Protein AF-A0A8S8YJL1-F1 (afdb_monomer_lite)

Sequence (318 aa):
MYEGVLSDPQDADNISLVDAPGMVHFIQLVHADEPLNIEVREEGFTHGQAEANQTAFLSSSRGNPMWISITNSDFSSPNAYRILVHSNAADEDVALGNQTASGYIHELDNRGDRIYFLTGGSAEIQMQWSGNPETEFAGHMTHFPSELVTPFDVDMNDGNITLITPSVDSRHAWYEISITAQTQSSTGTWSIDRSIVSHGDDGCHHDCPDLIHENSLQSGAHPIENTRWETRGWLSENDTVDVYPIFIPGEIWETHRVIANLADGANAKMQLQSWNNSGPYLTPLDVAHGEQTVGLNMTPGYHVLKVIRADCFWIQCL

pLDDT: mean 79.89, std 13.63, range [22.72, 95.44]

Foldseek 3Di:
DDKDKDADQPDKDKAKDDADAQKKKKKKWCAKPAWKWKWKDFVVDTQDTDGGRIDIGIDTDNGTIIMIMIGHPDDPGIMITDMDMDIDHQAQEAEDDQWKDKGKEALPRPSARKYKYKAAAFWKKKKWKAKDQQKDKWKWKAKPPVRDIDTDDDDGGIDMDIDTGHFDQALRIIIMIMMGIHGNSHMMIMMMHMDGPFRAFNLFGGLDPPDDDQVSLVVQADEDEVDDDDGDHDADPNRFKTKHKHFYDDDQPDKDKDKDFDDPPDQWKKKWWEWDPPDPTTHTDDIWIGRGMTIDIYGGGMIMMMIGGNPDDDDDDD

Secondary structure (DSSP, 8-state):
-EEEEE-STT-EEEEE----TTEEEEEEEEEESS-EEEEEEETTEEEEEEEESSEEEEEE-SSSPEEEEEEESS-SS-EEEEEEEEEEE--SEEE--SS-EEEEE-TT-SS-EEEEEEE-TT-EEEEEEEE-TTEEEEEEEEEETTTEEEEE---SSEEEEEEEPPP-SSTT-EEEEEEEEEESSS-EEEEEEEEEEE---TT-S---SS---HHHHHHHPEE-SSS---------SS--EEEEEEEE-S-TT--EEEEEEPPTT--EEEEEEEEE-SSSS-EEEEEEEESSEEEEEE-SEEEEEEEEETTPPP----

Structure (mmCIF, N/CA/C/O backbone):
data_AF-A0A8S8YJL1-F1
#
_entry.id   AF-A0A8S8YJL1-F1
#
loop_
_atom_site.group_PDB
_atom_site.id
_atom_site.type_symbol
_atom_site.label_atom_id
_atom_site.label_alt_id
_atom_site.label_comp_id
_atom_site.label_asym_id
_atom_site.label_entity_id
_atom_site.label_seq_id
_atom_site.pdbx_PDB_ins_code
_atom_site.Cartn_x
_atom_site.Cartn_y
_atom_site.Cartn_z
_atom_site.occupancy
_atom_site.B_iso_or_equiv
_atom_site.auth_seq_id
_atom_site.auth_comp_id
_atom_site.auth_asym_id
_atom_site.auth_atom_id
_atom_site.pdbx_PDB_model_num
ATOM 1 N N . MET A 1 1 ? -28.217 -3.882 14.759 1.00 85.88 1 MET A N 1
ATOM 2 C CA . MET A 1 1 ? -29.107 -2.845 15.328 1.00 85.88 1 MET A CA 1
ATOM 3 C C . MET A 1 1 ? -30.145 -3.560 16.164 1.00 85.88 1 MET A C 1
ATOM 5 O O . MET A 1 1 ? -30.725 -4.517 15.666 1.00 85.88 1 MET A O 1
ATOM 9 N N . TYR A 1 2 ? -30.329 -3.116 17.400 1.00 90.88 2 TYR A N 1
ATOM 10 C CA . TYR A 1 2 ? -31.238 -3.702 18.377 1.00 90.88 2 TYR A CA 1
ATOM 11 C C . TYR A 1 2 ? -32.109 -2.605 18.981 1.00 90.88 2 TYR A C 1
ATOM 13 O O . TYR A 1 2 ? -31.626 -1.506 19.255 1.00 90.88 2 TYR A O 1
ATOM 21 N N . GLU A 1 3 ? -33.384 -2.906 19.172 1.00 92.81 3 GLU A N 1
ATOM 22 C CA . GLU A 1 3 ? -34.375 -2.018 19.777 1.00 92.81 3 GLU A CA 1
ATOM 23 C C . GLU A 1 3 ? -35.144 -2.819 20.824 1.00 92.81 3 GLU A C 1
ATOM 25 O O . GLU A 1 3 ? -35.442 -3.993 20.593 1.00 92.81 3 GLU A O 1
ATOM 30 N N . GLY A 1 4 ? -35.438 -2.197 21.962 1.00 91.81 4 GLY A N 1
ATOM 31 C CA . GLY A 1 4 ? -36.111 -2.845 23.084 1.00 91.81 4 GLY A CA 1
ATOM 32 C C . GLY A 1 4 ? -36.890 -1.851 23.936 1.00 91.81 4 GLY A C 1
ATOM 33 O O . GLY A 1 4 ? -36.774 -0.635 23.760 1.00 91.81 4 GLY A O 1
ATOM 34 N N . VAL A 1 5 ? -37.722 -2.380 24.834 1.00 93.00 5 VAL A N 1
ATOM 35 C CA . VAL A 1 5 ? -38.512 -1.600 25.795 1.00 93.00 5 VAL A CA 1
ATOM 36 C C . VAL A 1 5 ? -38.530 -2.347 27.121 1.00 93.00 5 VAL A C 1
ATOM 38 O O . VAL A 1 5 ? -39.084 -3.442 27.195 1.00 93.00 5 VAL A O 1
ATOM 41 N N . LEU A 1 6 ? -37.992 -1.731 28.172 1.00 92.31 6 LEU A N 1
ATOM 42 C CA . LEU A 1 6 ? -38.079 -2.260 29.533 1.00 92.31 6 LEU A CA 1
ATOM 43 C C . LEU A 1 6 ? -39.342 -1.701 30.190 1.00 92.31 6 LEU A C 1
ATOM 45 O O . LEU A 1 6 ? -39.404 -0.507 30.486 1.00 92.31 6 LEU A O 1
ATOM 49 N N . SER A 1 7 ? -40.364 -2.538 30.362 1.00 90.19 7 SER A N 1
ATOM 50 C CA . SER A 1 7 ? -41.713 -2.121 30.770 1.00 90.19 7 SER A CA 1
ATOM 51 C C . SER A 1 7 ? -42.006 -2.347 32.250 1.00 90.19 7 SER A C 1
ATOM 53 O O . SER A 1 7 ? -42.943 -1.737 32.762 1.00 90.19 7 SER A O 1
ATOM 55 N N . ASP A 1 8 ? -41.207 -3.169 32.928 1.00 87.94 8 ASP A N 1
ATOM 56 C CA . ASP A 1 8 ? -41.308 -3.470 34.353 1.00 87.94 8 ASP A CA 1
ATOM 57 C C . ASP A 1 8 ? -39.976 -3.224 35.101 1.00 87.94 8 ASP A C 1
ATOM 59 O O . ASP A 1 8 ? -38.894 -3.282 34.511 1.00 87.94 8 ASP A O 1
ATOM 63 N N . PRO A 1 9 ? -40.002 -3.005 36.434 1.00 81.44 9 PRO A N 1
ATOM 64 C CA . PRO A 1 9 ? -38.792 -2.758 37.229 1.00 81.44 9 PRO A CA 1
ATOM 65 C C . PRO A 1 9 ? -37.794 -3.923 37.252 1.00 81.44 9 PRO A C 1
ATOM 67 O O . PRO A 1 9 ? -36.645 -3.737 37.641 1.00 81.44 9 PRO A O 1
ATOM 70 N N . GLN A 1 10 ? -38.253 -5.136 36.929 1.00 84.94 10 GLN A N 1
ATOM 71 C CA . GLN A 1 10 ? -37.430 -6.348 36.892 1.00 84.94 10 GLN A CA 1
ATOM 72 C C . GLN A 1 10 ? -37.014 -6.733 35.470 1.00 84.94 10 GLN A C 1
ATOM 74 O O . GLN A 1 10 ? -36.315 -7.733 35.308 1.00 84.94 10 GLN A O 1
ATOM 79 N N . ASP A 1 11 ? -37.440 -5.969 34.461 1.00 89.38 11 ASP A N 1
ATOM 80 C CA . ASP A 1 11 ? -37.075 -6.255 33.083 1.00 89.38 11 ASP A CA 1
ATOM 81 C C . ASP A 1 11 ? -35.580 -6.029 32.876 1.00 89.38 11 ASP A C 1
ATOM 83 O O . ASP A 1 11 ? -34.996 -5.026 33.300 1.00 89.38 11 ASP A O 1
ATOM 87 N N . ALA A 1 12 ? -34.974 -6.995 32.199 1.00 91.69 12 ALA A N 1
ATOM 88 C CA . ALA A 1 12 ? -33.590 -6.960 31.789 1.00 91.69 12 ALA A CA 1
ATOM 89 C C . ALA A 1 12 ? -33.485 -7.588 30.405 1.00 91.69 12 ALA A C 1
ATOM 91 O O . ALA A 1 12 ? -33.940 -8.717 30.202 1.00 91.69 12 ALA A O 1
ATOM 92 N N . ASP A 1 13 ? -32.836 -6.883 29.489 1.00 93.94 13 ASP A N 1
ATOM 93 C CA . ASP A 1 13 ? -32.541 -7.401 28.161 1.00 93.94 13 ASP A CA 1
ATOM 94 C C . ASP A 1 13 ? -31.072 -7.810 28.070 1.00 93.94 13 ASP A C 1
ATOM 96 O O . ASP A 1 13 ? -30.177 -7.142 28.592 1.00 93.94 13 ASP A O 1
ATOM 100 N N . ASN A 1 14 ? -30.833 -8.937 27.396 1.00 93.25 14 ASN A N 1
ATOM 101 C CA . ASN A 1 14 ? -29.497 -9.439 27.101 1.00 93.25 14 ASN A CA 1
ATOM 102 C C . ASN A 1 14 ? -29.341 -9.627 25.596 1.00 93.25 14 ASN A C 1
ATOM 104 O O . ASN A 1 14 ? -30.019 -10.456 24.987 1.00 93.25 14 ASN A O 1
ATOM 108 N N . ILE A 1 15 ? -28.424 -8.872 25.001 1.00 92.12 15 ILE A N 1
ATOM 109 C CA . ILE A 1 15 ? -28.106 -8.963 23.578 1.00 92.12 15 ILE A CA 1
ATOM 110 C C . ILE A 1 15 ? -26.806 -9.744 23.442 1.00 92.12 15 ILE A C 1
ATOM 112 O O . ILE A 1 15 ? -25.740 -9.218 23.754 1.00 92.12 15 ILE A O 1
ATOM 116 N N . SER A 1 16 ? -26.887 -10.988 22.975 1.00 89.88 16 SER A N 1
ATOM 117 C CA . SER A 1 16 ? -25.694 -11.765 22.634 1.00 89.88 16 SER A CA 1
ATOM 118 C C . SER A 1 16 ? -25.006 -11.175 21.409 1.00 89.88 16 SER A C 1
ATOM 120 O O . SER A 1 16 ? -25.652 -10.895 20.394 1.00 89.88 16 SER A O 1
ATOM 122 N N . LEU A 1 17 ? -23.694 -11.008 21.505 1.00 85.81 17 LEU A N 1
ATOM 123 C CA . LEU A 1 17 ? -22.851 -10.641 20.383 1.00 85.81 17 LEU A CA 1
ATOM 124 C C . LEU A 1 17 ? -22.376 -11.926 19.695 1.00 85.81 17 LEU A C 1
ATOM 126 O O . LEU A 1 17 ? -22.223 -12.977 20.321 1.00 85.81 17 LEU A O 1
ATOM 130 N N . VAL A 1 18 ? -22.296 -11.882 18.365 1.00 72.50 18 VAL A N 1
ATOM 131 C CA . VAL A 1 18 ? -21.743 -12.999 17.598 1.00 72.50 18 VAL A CA 1
ATOM 132 C C . VAL A 1 18 ? -20.243 -12.818 17.633 1.00 72.50 18 VAL A C 1
ATOM 134 O O . VAL A 1 18 ? -19.755 -11.860 17.042 1.00 72.50 18 VAL A O 1
ATOM 137 N N . ASP A 1 19 ? -19.545 -13.744 18.280 1.00 67.75 19 ASP A N 1
ATOM 138 C CA . ASP A 1 19 ? -18.116 -13.600 18.522 1.00 67.75 19 ASP A CA 1
ATOM 139 C C . ASP A 1 19 ? -17.338 -14.673 17.771 1.00 67.75 19 ASP A C 1
ATOM 141 O O . ASP A 1 19 ? -17.619 -15.872 17.860 1.00 67.75 19 ASP A O 1
ATOM 145 N N . ALA A 1 20 ? -16.333 -14.221 17.031 1.00 62.84 20 ALA A N 1
ATOM 146 C CA . ALA A 1 20 ? -15.180 -15.026 16.677 1.00 62.84 20 ALA A CA 1
ATOM 147 C C . ALA A 1 20 ? -14.026 -14.587 17.594 1.00 62.84 20 ALA A C 1
ATOM 149 O O . ALA A 1 20 ? -14.029 -13.438 18.046 1.00 62.84 20 ALA A O 1
ATOM 150 N N . PRO A 1 21 ? -13.045 -15.457 17.887 1.00 60.62 21 PRO A N 1
ATOM 151 C CA . PRO A 1 21 ? -11.854 -15.046 18.625 1.00 60.62 21 PRO A CA 1
ATOM 152 C C . PRO A 1 21 ? -11.237 -13.788 18.001 1.00 60.62 21 PRO A C 1
ATOM 154 O O . PRO A 1 21 ? -11.000 -13.770 16.795 1.00 60.62 21 PRO A O 1
ATOM 157 N N . GLY A 1 22 ? -11.030 -12.744 18.811 1.00 60.25 22 GLY A N 1
ATOM 158 C CA . GLY A 1 22 ? -10.495 -11.462 18.347 1.00 60.25 22 GLY A CA 1
ATOM 159 C C . GLY A 1 22 ? -11.503 -10.546 17.644 1.00 60.25 22 GLY A C 1
ATOM 160 O O . GLY A 1 22 ? -11.089 -9.574 17.033 1.00 60.25 22 GLY A O 1
ATOM 161 N N . MET A 1 23 ? -12.817 -10.804 17.679 1.00 73.38 23 MET A N 1
ATOM 162 C CA . MET A 1 23 ? -13.776 -9.816 17.164 1.00 73.38 23 MET A CA 1
ATOM 163 C C . MET A 1 23 ? -13.832 -8.567 18.045 1.00 73.38 23 MET A C 1
ATOM 165 O O . MET A 1 23 ? -13.974 -8.659 19.263 1.00 73.38 23 MET A O 1
ATOM 169 N N . VAL A 1 24 ? -13.815 -7.403 17.396 1.00 75.06 24 VAL A N 1
ATOM 170 C CA . VAL A 1 24 ? -13.967 -6.090 18.021 1.00 75.06 24 VAL A CA 1
ATOM 171 C C . VAL A 1 24 ? -15.390 -5.591 17.802 1.00 75.06 24 VAL A C 1
ATOM 173 O O . VAL A 1 24 ? -15.874 -5.528 16.670 1.00 75.06 24 VAL A O 1
ATOM 176 N N . HIS A 1 25 ? -16.053 -5.188 18.883 1.00 77.88 25 HIS A N 1
ATOM 177 C CA . HIS A 1 25 ? -17.406 -4.652 18.895 1.00 77.88 25 HIS A CA 1
ATOM 178 C C . HIS A 1 25 ? -17.398 -3.171 19.282 1.00 77.88 25 HIS A C 1
ATOM 180 O O . HIS A 1 25 ? -17.012 -2.795 20.390 1.00 77.88 25 HIS A O 1
ATOM 186 N N . PHE A 1 26 ? -17.904 -2.325 18.387 1.00 82.38 26 PHE A N 1
ATOM 187 C CA . PHE A 1 26 ? -18.311 -0.966 18.717 1.00 82.38 26 PHE A CA 1
ATOM 188 C C . PHE A 1 26 ? -19.807 -0.956 19.031 1.00 82.38 26 PHE A C 1
ATOM 190 O O . PHE A 1 26 ? -20.642 -1.232 18.165 1.00 82.38 26 PHE A O 1
ATOM 197 N N . ILE A 1 27 ? -20.140 -0.668 20.286 1.00 86.44 27 ILE A N 1
ATOM 198 C CA . ILE A 1 27 ? -21.486 -0.748 20.851 1.00 86.44 27 ILE A CA 1
ATOM 199 C C . ILE A 1 27 ? -21.918 0.661 21.227 1.00 86.44 27 ILE A C 1
ATOM 201 O O . ILE A 1 27 ? -21.280 1.308 22.047 1.00 86.44 27 ILE A O 1
ATOM 205 N N . GLN A 1 28 ? -23.024 1.133 20.671 1.00 88.75 28 GLN A N 1
ATOM 206 C CA . GLN A 1 28 ? -23.520 2.480 20.909 1.00 88.75 28 GLN A CA 1
ATOM 207 C C . GLN A 1 28 ? -24.971 2.441 21.372 1.00 88.75 28 GLN A C 1
ATOM 209 O O . GLN A 1 28 ? -25.850 2.024 20.617 1.00 88.75 28 GLN A O 1
ATOM 214 N N . LEU A 1 29 ? -25.232 2.933 22.583 1.00 91.00 29 LEU A N 1
ATOM 215 C CA . LEU A 1 29 ? -26.572 3.319 23.010 1.00 91.00 29 LEU A CA 1
ATOM 216 C C . LEU A 1 29 ? -26.866 4.692 22.406 1.00 91.00 29 LEU A C 1
ATOM 218 O O . LEU A 1 29 ? -26.315 5.704 22.838 1.00 91.00 29 LEU A O 1
ATOM 222 N N . VAL A 1 30 ? -27.696 4.713 21.366 1.00 88.62 30 VAL A N 1
ATOM 223 C CA . VAL A 1 30 ? -27.984 5.936 20.599 1.00 88.62 30 VAL A CA 1
ATOM 224 C C . VAL A 1 30 ? -29.063 6.769 21.279 1.00 88.62 30 VAL A C 1
ATOM 226 O O . VAL A 1 30 ? -29.071 7.993 21.168 1.00 88.62 30 VAL A O 1
ATOM 229 N N . HIS A 1 31 ? -29.992 6.100 21.957 1.00 89.06 31 HIS A N 1
ATOM 230 C CA . HIS A 1 31 ? -31.090 6.730 22.675 1.00 89.06 31 HIS A CA 1
ATOM 231 C C . HIS A 1 31 ? -31.675 5.760 23.700 1.00 89.06 31 HIS A C 1
ATOM 233 O O . HIS A 1 31 ? -31.825 4.573 23.397 1.00 89.06 31 HIS A O 1
ATOM 239 N N . ALA A 1 32 ? -32.051 6.306 24.852 1.00 90.50 32 ALA A N 1
ATOM 240 C CA . ALA A 1 32 ? -33.010 5.756 25.798 1.00 90.50 32 ALA A CA 1
ATOM 241 C C . ALA A 1 32 ? -33.872 6.909 26.336 1.00 90.50 32 ALA A C 1
ATOM 243 O O . ALA A 1 32 ? -33.384 8.040 26.439 1.00 90.50 32 ALA A O 1
ATOM 244 N N . ASP A 1 33 ? -35.138 6.644 26.651 1.00 90.19 33 ASP A N 1
ATOM 245 C CA . ASP A 1 33 ? -36.059 7.673 27.152 1.00 90.19 33 ASP A CA 1
ATOM 246 C C . ASP A 1 33 ? -35.629 8.199 28.533 1.00 90.19 33 ASP A C 1
ATOM 248 O O . ASP A 1 33 ? -35.687 9.402 28.784 1.00 90.19 33 ASP A O 1
ATOM 252 N N . GLU A 1 34 ? -35.120 7.308 29.385 1.00 90.75 34 GLU A N 1
ATOM 253 C CA . GLU A 1 34 ? -34.498 7.601 30.684 1.00 90.75 34 GLU A CA 1
ATOM 254 C C . GLU A 1 34 ? -33.133 6.885 30.784 1.00 90.75 34 GLU A C 1
ATOM 256 O O . GLU A 1 34 ? -32.883 5.942 30.022 1.00 90.75 34 GLU A O 1
ATOM 261 N N . PRO A 1 35 ? -32.220 7.292 31.690 1.00 91.88 35 PRO A N 1
ATOM 262 C CA . PRO A 1 35 ? -30.943 6.607 31.873 1.00 91.88 35 PRO A CA 1
ATOM 263 C C . PRO A 1 35 ? -31.100 5.097 32.115 1.00 91.88 35 PRO A C 1
ATOM 265 O O . PRO A 1 35 ? -31.939 4.645 32.895 1.00 91.88 35 PRO A O 1
ATOM 268 N N . LEU A 1 36 ? -30.274 4.309 31.427 1.00 92.75 36 LEU A N 1
ATOM 269 C CA . LEU A 1 36 ? -30.198 2.860 31.576 1.00 92.75 36 LEU A CA 1
ATOM 270 C C . LEU A 1 36 ? -28.854 2.473 32.182 1.00 92.75 36 LEU A C 1
ATOM 272 O O . LEU A 1 36 ? -27.829 3.088 31.885 1.00 92.75 36 LEU A O 1
ATOM 276 N N . ASN A 1 37 ? -28.859 1.401 32.966 1.00 93.88 37 ASN A N 1
ATOM 277 C CA . ASN A 1 37 ? -27.651 0.674 33.315 1.00 93.88 37 ASN A CA 1
ATOM 278 C C . ASN A 1 37 ? -27.316 -0.268 32.161 1.00 93.88 37 ASN A C 1
ATOM 280 O O . ASN A 1 37 ? -28.040 -1.230 31.897 1.00 93.88 37 ASN A O 1
ATOM 284 N N . ILE A 1 38 ? -26.217 0.018 31.472 1.00 93.31 38 ILE A N 1
ATOM 285 C CA . ILE A 1 38 ? -25.704 -0.806 30.383 1.00 93.31 38 ILE A CA 1
ATOM 286 C C . ILE A 1 38 ? -24.354 -1.387 30.779 1.00 93.31 38 ILE A C 1
ATOM 288 O O . ILE A 1 38 ? -23.451 -0.673 31.220 1.00 93.31 38 ILE A O 1
ATOM 292 N N . GLU A 1 39 ? -24.223 -2.696 30.609 1.00 93.88 39 GLU A N 1
ATOM 293 C CA . GLU A 1 39 ? -23.002 -3.433 30.896 1.00 93.88 39 GLU A CA 1
ATOM 294 C C . GLU A 1 39 ? -22.629 -4.324 29.716 1.00 93.88 39 GLU A C 1
ATOM 296 O O . GLU A 1 39 ? -23.422 -5.154 29.275 1.00 93.88 39 GLU A O 1
ATOM 301 N N . VAL A 1 40 ? -21.400 -4.180 29.230 1.00 89.56 40 VAL A N 1
ATOM 302 C CA . VAL A 1 40 ? -20.806 -5.071 28.235 1.00 89.56 40 VAL A CA 1
ATOM 303 C C . VAL A 1 40 ? -20.009 -6.127 28.985 1.00 89.56 40 VAL A C 1
ATOM 305 O O . VAL A 1 40 ? -19.048 -5.812 29.691 1.00 89.56 40 VAL A O 1
ATOM 308 N N . ARG A 1 41 ? -20.435 -7.382 28.873 1.00 89.81 41 ARG A N 1
ATOM 309 C CA . ARG A 1 41 ? -19.918 -8.497 29.663 1.00 89.81 41 ARG A CA 1
ATOM 310 C C . ARG A 1 41 ? -19.402 -9.614 28.773 1.00 89.81 41 ARG A C 1
ATOM 312 O O . ARG A 1 41 ? -19.891 -9.829 27.672 1.00 89.81 41 ARG A O 1
ATOM 319 N N . GLU A 1 42 ? -18.439 -10.335 29.314 1.00 85.25 42 GLU A N 1
ATOM 320 C CA . GLU A 1 42 ? -17.928 -11.616 28.847 1.00 85.25 42 GLU A CA 1
ATOM 321 C C . GLU A 1 42 ? -17.837 -12.542 30.072 1.00 85.25 42 GLU A C 1
ATOM 323 O O . GLU A 1 42 ? -17.886 -12.080 31.217 1.00 85.25 42 GLU A O 1
ATOM 328 N N . GLU A 1 43 ? -17.743 -13.856 29.882 1.00 82.25 43 GLU A N 1
ATOM 329 C CA . GLU A 1 43 ? -17.677 -14.802 30.998 1.00 82.25 43 GLU A CA 1
ATOM 330 C C . GLU A 1 43 ? -16.582 -14.424 32.021 1.00 82.25 43 GLU A C 1
ATOM 332 O O . GLU A 1 43 ? -15.385 -14.471 31.745 1.00 82.25 43 GLU A O 1
ATOM 337 N N . GLY A 1 44 ? -17.012 -14.026 33.225 1.00 78.50 44 GLY A N 1
ATOM 338 C CA . GLY A 1 44 ? -16.124 -13.632 34.322 1.00 78.50 44 GLY A CA 1
ATOM 339 C C . GLY A 1 44 ? -15.483 -12.242 34.199 1.00 78.50 44 GLY A C 1
ATOM 340 O O . GLY A 1 44 ? -14.656 -11.906 35.048 1.00 78.50 44 GLY A O 1
ATOM 341 N N . PHE A 1 45 ? -15.847 -11.429 33.200 1.00 80.44 45 PHE A N 1
ATOM 342 C CA . PHE A 1 45 ? -15.250 -10.111 32.973 1.00 80.44 45 PHE A CA 1
ATOM 343 C C . PHE A 1 45 ? -16.269 -9.064 32.493 1.00 80.44 45 PHE A C 1
ATOM 345 O O . PHE A 1 45 ? -17.090 -9.326 31.617 1.00 80.44 45 PHE A O 1
ATOM 352 N N . THR A 1 46 ? -16.198 -7.850 33.043 1.00 84.62 46 THR A N 1
ATOM 353 C CA . THR A 1 46 ? -16.977 -6.699 32.560 1.00 84.62 46 THR A CA 1
ATOM 354 C C . THR A 1 46 ? -16.049 -5.788 31.772 1.00 84.62 46 THR A C 1
ATOM 356 O O . THR A 1 46 ? -15.115 -5.225 32.337 1.00 84.62 46 THR A O 1
ATOM 359 N N . HIS A 1 47 ? -16.321 -5.644 30.478 1.00 78.00 47 HIS A N 1
ATOM 360 C CA . HIS A 1 47 ? -15.551 -4.801 29.561 1.00 78.00 47 HIS A CA 1
ATOM 361 C C . HIS A 1 47 ? -15.863 -3.316 29.739 1.00 78.00 47 HIS A C 1
ATOM 363 O O . HIS A 1 47 ? -14.981 -2.469 29.647 1.00 78.00 47 HIS A O 1
ATOM 369 N N . GLY A 1 48 ? -17.123 -2.994 30.026 1.00 82.06 48 GLY A N 1
ATOM 370 C CA . GLY A 1 48 ? -17.561 -1.620 30.226 1.00 82.06 48 GLY A CA 1
ATOM 371 C C . GLY A 1 48 ? -18.913 -1.549 30.916 1.00 82.06 48 GLY A C 1
ATOM 372 O O . GLY A 1 48 ? -19.751 -2.434 30.755 1.00 82.06 48 GLY A O 1
ATOM 373 N N . GLN A 1 49 ? -19.115 -0.487 31.689 1.00 92.75 49 GLN A N 1
ATOM 374 C CA . GLN A 1 49 ? -20.370 -0.198 32.373 1.00 92.75 49 GLN A CA 1
ATOM 375 C C . GLN A 1 49 ? -20.625 1.306 32.370 1.00 92.75 49 GLN A C 1
ATOM 377 O O . GLN A 1 49 ? -19.705 2.093 32.597 1.00 92.75 49 GLN A O 1
ATOM 382 N N . ALA A 1 50 ? -21.873 1.703 32.139 1.00 91.00 50 ALA A N 1
ATOM 383 C CA . ALA A 1 50 ? -22.308 3.084 32.295 1.00 91.00 50 ALA A CA 1
ATOM 384 C C . ALA A 1 50 ? -23.773 3.155 32.735 1.00 91.00 50 ALA A C 1
ATOM 386 O O . ALA A 1 50 ? -24.577 2.291 32.387 1.00 91.00 50 ALA A O 1
ATOM 387 N N . GLU A 1 51 ? -24.106 4.228 33.448 1.00 94.69 51 GLU A N 1
ATOM 388 C CA . GLU A 1 51 ? -25.478 4.683 33.652 1.00 94.69 51 GLU A CA 1
ATOM 389 C C . GLU A 1 51 ? -25.697 5.911 32.765 1.00 94.69 51 GLU A C 1
ATOM 391 O O . GLU A 1 51 ? -25.161 6.988 33.039 1.00 94.69 51 GLU A O 1
ATOM 396 N N . ALA A 1 52 ? -26.407 5.743 31.651 1.00 91.12 52 ALA A N 1
ATOM 397 C CA . ALA A 1 52 ? -26.606 6.820 30.688 1.00 91.12 52 ALA A CA 1
ATOM 398 C C . ALA A 1 52 ? -27.813 6.562 29.784 1.00 91.12 52 ALA A C 1
ATOM 400 O O . ALA A 1 52 ? -28.224 5.427 29.562 1.00 91.12 52 ALA A O 1
ATOM 401 N N . ASN A 1 53 ? -28.352 7.631 29.209 1.00 90.19 53 ASN A N 1
ATOM 402 C CA . ASN A 1 53 ? -29.310 7.568 28.103 1.00 90.19 53 ASN A CA 1
ATOM 403 C C . ASN A 1 53 ? -28.616 7.505 26.727 1.00 90.19 53 ASN A C 1
ATOM 405 O O . ASN A 1 53 ? -29.231 7.117 25.735 1.00 90.19 53 ASN A O 1
ATOM 409 N N . GLN A 1 54 ? -27.331 7.871 26.669 1.00 89.50 54 GLN A N 1
ATOM 410 C CA . GLN A 1 54 ? -26.461 7.742 25.504 1.00 89.50 54 GLN A CA 1
ATOM 411 C C . GLN A 1 54 ? -25.038 7.412 25.954 1.00 89.50 54 GLN A C 1
ATOM 413 O O . GLN A 1 54 ? -24.488 8.080 26.827 1.00 89.50 54 GLN A O 1
ATOM 418 N N . THR A 1 55 ? -24.429 6.394 25.356 1.00 89.19 55 THR A N 1
ATOM 419 C CA . THR A 1 55 ? -23.034 6.021 25.624 1.00 89.19 55 THR A CA 1
ATOM 420 C C . THR A 1 55 ? -22.480 5.173 24.483 1.00 89.19 55 THR A C 1
ATOM 422 O O . THR A 1 55 ? -23.233 4.682 23.637 1.00 89.19 55 THR A O 1
ATOM 425 N N . ALA A 1 56 ? -21.165 4.990 24.458 1.00 85.25 56 ALA A N 1
ATOM 426 C CA . ALA A 1 56 ? -20.504 4.080 23.544 1.00 85.25 56 ALA A CA 1
ATOM 427 C C . ALA A 1 56 ? -19.434 3.265 24.272 1.00 85.25 56 ALA A C 1
ATOM 429 O O . ALA A 1 56 ? -18.731 3.776 25.143 1.00 85.25 56 ALA A O 1
ATOM 430 N N . PHE A 1 57 ? -19.303 2.009 23.869 1.00 80.69 57 PHE A N 1
ATOM 431 C CA . PHE A 1 57 ? -18.262 1.093 24.298 1.00 80.69 57 PHE A CA 1
ATOM 432 C C . PHE A 1 57 ? -17.534 0.572 23.069 1.00 80.69 57 PHE A C 1
ATOM 434 O O . PHE A 1 57 ? -18.144 0.295 22.035 1.00 80.69 57 PHE A O 1
ATOM 441 N N . LEU A 1 58 ? -16.227 0.417 23.207 1.00 76.38 58 LEU A N 1
ATOM 442 C CA . LEU A 1 58 ? -15.406 -0.318 22.266 1.00 76.38 58 LEU A CA 1
ATOM 443 C C . LEU A 1 58 ? -14.784 -1.467 23.048 1.00 76.38 58 LEU A C 1
ATOM 445 O O . LEU A 1 58 ? -14.095 -1.236 24.042 1.00 76.38 58 LEU A O 1
ATOM 449 N N . SER A 1 59 ? -15.110 -2.695 22.669 1.00 73.56 59 SER A N 1
ATOM 450 C CA . SER A 1 59 ? -14.708 -3.884 23.417 1.00 73.56 59 SER A CA 1
ATOM 451 C C . SER A 1 59 ? -14.481 -5.041 22.463 1.00 73.56 59 SER A C 1
ATOM 453 O O . SER A 1 59 ? -15.221 -5.194 21.498 1.00 73.56 59 SER A O 1
ATOM 455 N N . SER A 1 60 ? -13.473 -5.856 22.736 1.00 71.00 60 SER A N 1
ATOM 456 C CA . SER A 1 60 ? -13.153 -7.035 21.935 1.00 71.00 60 SER A CA 1
ATOM 457 C C . SER A 1 60 ? -13.388 -8.296 22.747 1.00 71.00 60 SER A C 1
ATOM 459 O O . SER A 1 60 ? -13.107 -8.325 23.945 1.00 71.00 60 SER A O 1
ATOM 461 N N . SER A 1 61 ? -13.870 -9.345 22.089 1.00 67.31 61 SER A N 1
ATOM 462 C CA . SER A 1 61 ? -14.025 -10.657 22.713 1.00 67.31 61 SER A CA 1
ATOM 463 C C . SER A 1 61 ? -12.648 -11.255 23.005 1.00 67.31 61 SER A C 1
ATOM 465 O O . SER A 1 61 ? -11.761 -11.249 22.146 1.00 67.31 61 SER A O 1
ATOM 467 N N . ARG A 1 62 ? -12.468 -11.837 24.198 1.00 68.69 62 ARG A N 1
ATOM 468 C CA . ARG A 1 62 ? -11.298 -12.662 24.548 1.00 68.69 62 ARG A CA 1
ATOM 469 C C . ARG A 1 62 ? -11.441 -14.100 24.033 1.00 68.69 62 ARG A C 1
ATOM 471 O O . ARG A 1 62 ? -10.671 -14.979 24.421 1.00 68.69 62 ARG A O 1
ATOM 478 N N . GLY A 1 63 ? -12.416 -14.347 23.157 1.00 66.62 63 GLY A N 1
ATOM 479 C CA . GLY A 1 63 ? -12.754 -15.652 22.596 1.00 66.62 63 GLY A CA 1
ATOM 480 C C . GLY A 1 63 ? -13.933 -16.338 23.284 1.00 66.62 63 GLY A C 1
ATOM 481 O O . GLY A 1 63 ? -14.340 -17.404 22.818 1.00 66.62 63 GLY A O 1
ATOM 482 N N . ASN A 1 64 ? -14.499 -15.751 24.346 1.00 74.06 64 ASN A N 1
ATOM 483 C CA . ASN A 1 64 ? -15.765 -16.202 24.918 1.00 74.06 64 ASN A CA 1
ATOM 484 C C . ASN A 1 64 ? -16.922 -15.333 24.403 1.00 74.06 64 ASN A C 1
ATOM 486 O O . ASN A 1 64 ? -16.696 -14.193 24.001 1.00 74.06 64 ASN A O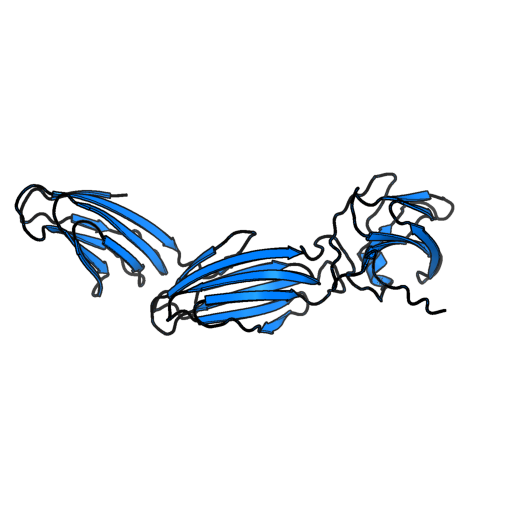 1
ATOM 490 N N . PRO A 1 65 ? -18.168 -15.838 24.446 1.00 82.12 65 PRO A N 1
ATOM 491 C CA . PRO A 1 65 ? -19.331 -15.051 24.066 1.00 82.12 65 PRO A CA 1
ATOM 492 C C . PRO A 1 65 ? -19.485 -13.806 24.942 1.00 82.12 65 PRO A C 1
ATOM 494 O O . PRO A 1 65 ? -19.538 -13.891 26.171 1.00 82.12 65 PRO A O 1
ATOM 497 N N . MET A 1 66 ? -19.631 -12.667 24.290 1.00 86.25 66 MET A N 1
ATOM 498 C CA . MET A 1 66 ? -19.939 -11.376 24.853 1.00 86.25 66 MET A CA 1
ATOM 499 C C . MET A 1 66 ? -21.438 -11.117 24.774 1.00 86.25 66 MET A C 1
ATOM 501 O O . MET A 1 66 ? -22.155 -11.582 23.881 1.00 86.25 66 MET A O 1
ATOM 505 N N . TRP A 1 67 ? -21.933 -10.333 25.720 1.00 92.38 67 TRP A N 1
ATOM 506 C CA . TRP A 1 67 ? -23.303 -9.856 25.698 1.00 92.38 67 TRP A CA 1
ATOM 507 C C . TRP A 1 67 ? -23.426 -8.474 26.322 1.00 92.38 67 TRP A C 1
ATOM 509 O O . TRP A 1 67 ? -22.633 -8.060 27.167 1.00 92.38 67 TRP A O 1
ATOM 519 N N . ILE A 1 68 ? -24.464 -7.764 25.900 1.00 93.56 68 ILE A N 1
ATOM 520 C CA . ILE A 1 68 ? -24.858 -6.481 26.469 1.00 93.56 68 ILE A CA 1
ATOM 521 C C . ILE A 1 68 ? -26.026 -6.747 27.412 1.00 93.56 68 ILE A C 1
ATOM 523 O O . ILE A 1 68 ? -27.065 -7.223 26.960 1.00 93.56 68 ILE A O 1
ATOM 527 N N . SER A 1 69 ? -25.854 -6.445 28.696 1.00 94.75 69 SER A N 1
ATOM 528 C CA . SER A 1 69 ? -26.911 -6.469 29.709 1.00 94.75 69 SER A CA 1
ATOM 529 C C . SER A 1 69 ? -27.465 -5.063 29.891 1.00 94.75 69 SER A C 1
ATOM 531 O O . SER A 1 69 ? -26.699 -4.116 30.071 1.00 94.75 69 SER A O 1
ATOM 533 N N . ILE A 1 70 ? -28.788 -4.932 29.864 1.00 94.44 70 ILE A N 1
ATOM 534 C CA . ILE A 1 70 ? -29.483 -3.644 29.911 1.00 94.44 70 ILE A CA 1
ATOM 535 C C . ILE A 1 70 ? -30.573 -3.722 30.968 1.00 94.44 70 ILE A C 1
ATOM 537 O O . ILE A 1 70 ? -31.434 -4.599 30.908 1.00 94.44 70 ILE A O 1
ATOM 541 N N . THR A 1 71 ? -30.543 -2.802 31.925 1.00 93.94 71 THR A N 1
ATOM 542 C CA . THR A 1 71 ? -31.566 -2.665 32.965 1.00 93.94 71 THR A CA 1
ATOM 543 C C . THR A 1 71 ? -31.911 -1.197 33.184 1.00 93.94 71 THR A C 1
ATOM 545 O O . THR A 1 71 ? -31.130 -0.300 32.860 1.00 93.94 71 THR A O 1
ATOM 548 N N . ASN A 1 72 ? -33.088 -0.925 33.747 1.00 91.00 72 ASN A N 1
ATOM 549 C CA . ASN A 1 72 ? -33.412 0.430 34.192 1.00 91.00 72 ASN A CA 1
ATOM 550 C C . ASN A 1 72 ? -32.504 0.834 35.359 1.00 91.00 72 ASN A C 1
ATOM 552 O O . ASN A 1 72 ? -32.272 0.023 36.260 1.00 91.00 72 ASN A O 1
ATOM 556 N N . SER A 1 73 ? -32.008 2.077 35.355 1.00 86.94 73 SER A N 1
ATOM 557 C CA . SER A 1 73 ? -31.308 2.604 36.531 1.00 86.94 73 SER A CA 1
ATOM 558 C C . SER A 1 73 ? -32.287 2.934 37.651 1.00 86.94 73 SER A C 1
ATOM 560 O O . SER A 1 73 ? -32.102 2.468 38.771 1.00 86.94 73 SER A O 1
ATOM 562 N N . ASP A 1 74 ? -33.391 3.597 37.302 1.00 86.06 74 ASP A N 1
ATOM 563 C CA . ASP A 1 74 ? -34.551 3.817 38.159 1.00 86.06 74 ASP A CA 1
ATOM 564 C C . ASP A 1 74 ? -35.850 3.672 37.352 1.00 86.06 74 ASP A C 1
ATOM 566 O O . ASP A 1 74 ? -36.089 4.381 36.374 1.00 86.06 74 ASP A O 1
ATOM 570 N N . PHE A 1 75 ? -36.726 2.750 37.762 1.00 82.62 75 PHE A N 1
ATOM 571 C CA . PHE A 1 75 ? -37.981 2.515 37.048 1.00 82.62 75 PHE A CA 1
ATOM 572 C C . PHE A 1 75 ? -39.047 3.549 37.426 1.00 82.62 75 PHE A C 1
ATOM 574 O O . PHE A 1 75 ? -39.639 3.492 38.508 1.00 82.62 75 PHE A O 1
ATOM 581 N N . SER A 1 76 ? -39.332 4.464 36.502 1.00 83.00 76 SER A N 1
ATOM 582 C CA . SER A 1 76 ? -40.417 5.448 36.613 1.00 83.00 76 SER A CA 1
ATOM 583 C C . SER A 1 76 ? -41.544 5.207 35.598 1.00 83.00 76 SER A C 1
ATOM 585 O O . SER A 1 76 ? -42.704 5.524 35.872 1.00 83.00 76 SER A O 1
ATOM 587 N N . SER A 1 77 ? -41.215 4.632 34.439 1.00 86.06 77 SER A N 1
ATOM 588 C CA . SER A 1 77 ? -42.122 4.315 33.333 1.00 86.06 77 SER A CA 1
ATOM 589 C C . SER A 1 77 ? -41.430 3.368 32.336 1.00 86.06 77 SER A C 1
ATOM 591 O O . SER A 1 77 ? -40.221 3.157 32.467 1.00 86.06 77 SER A O 1
ATOM 593 N N . PRO A 1 78 ? -42.155 2.785 31.357 1.00 90.69 78 PRO A N 1
ATOM 594 C CA . PRO A 1 78 ? -41.523 2.014 30.293 1.00 90.69 78 PRO A CA 1
ATOM 595 C C . PRO A 1 78 ? -40.450 2.833 29.571 1.00 90.69 78 PRO A C 1
ATOM 597 O O . PRO A 1 78 ? -40.716 3.966 29.175 1.00 90.69 78 PRO A O 1
ATOM 600 N N . ASN A 1 79 ? -39.268 2.250 29.389 1.00 92.50 79 ASN A N 1
ATOM 601 C CA . ASN A 1 79 ? -38.109 2.926 28.812 1.00 92.50 79 ASN A CA 1
ATOM 602 C C . ASN A 1 79 ? -37.719 2.252 27.494 1.00 92.50 79 ASN A C 1
ATOM 604 O O . ASN A 1 79 ? -37.274 1.098 27.494 1.00 92.50 79 ASN A O 1
ATOM 608 N N . ALA A 1 80 ? -37.937 2.939 26.371 1.00 93.69 80 ALA A N 1
ATOM 609 C CA . ALA A 1 80 ? -37.557 2.440 25.058 1.00 93.69 80 ALA A CA 1
ATOM 610 C C . ALA A 1 80 ? -36.115 2.830 24.731 1.00 93.69 80 ALA A C 1
ATOM 612 O O . ALA A 1 80 ? -35.682 3.946 25.011 1.00 93.69 80 ALA A O 1
ATOM 613 N N . TYR A 1 81 ? -35.378 1.925 24.087 1.00 93.56 81 TYR A N 1
ATOM 614 C CA . TYR A 1 81 ? -33.981 2.160 23.745 1.00 93.56 81 TYR A CA 1
ATOM 615 C C . TYR A 1 81 ? -33.595 1.610 22.373 1.00 93.56 81 TYR A C 1
ATOM 617 O O . TYR A 1 81 ? -34.218 0.693 21.830 1.00 93.56 81 TYR A O 1
ATOM 625 N N . ARG A 1 82 ? -32.508 2.161 21.822 1.00 94.50 82 ARG A N 1
ATOM 626 C CA . ARG A 1 82 ? -31.874 1.686 20.588 1.00 94.50 82 ARG A CA 1
ATOM 627 C C . ARG A 1 82 ? -30.369 1.547 20.766 1.00 94.50 82 ARG A C 1
ATOM 629 O O . ARG A 1 82 ? -29.683 2.516 21.094 1.00 94.50 82 ARG A O 1
ATOM 636 N N . ILE A 1 83 ? -29.856 0.367 20.426 1.00 91.88 83 ILE A N 1
ATOM 637 C CA . ILE A 1 83 ? -28.426 0.063 20.405 1.00 91.88 83 ILE A CA 1
ATOM 638 C C . ILE A 1 83 ? -27.963 -0.292 18.992 1.00 91.88 83 ILE A C 1
ATOM 640 O O . ILE A 1 83 ? -28.560 -1.107 18.279 1.00 91.88 83 ILE A O 1
ATOM 644 N N . LEU A 1 84 ? -26.851 0.307 18.585 1.00 88.25 84 LEU A N 1
ATOM 645 C CA . LEU A 1 84 ? -26.103 -0.079 17.398 1.00 88.25 84 LEU A CA 1
ATOM 646 C C . LEU A 1 84 ? -24.903 -0.907 17.830 1.00 88.25 84 LEU A C 1
ATOM 648 O O . LEU A 1 84 ? -24.217 -0.561 18.783 1.00 88.25 84 LEU A O 1
ATOM 652 N N . VAL A 1 85 ? -24.670 -2.006 17.123 1.00 84.25 85 VAL A N 1
ATOM 653 C CA . VAL A 1 85 ? -23.473 -2.821 17.299 1.00 84.25 85 VAL A CA 1
ATOM 654 C C . VAL A 1 85 ? -22.852 -2.991 15.927 1.00 84.25 85 VAL A C 1
ATOM 656 O O . VAL A 1 85 ? -23.527 -3.454 15.003 1.00 84.25 85 VAL A O 1
ATOM 659 N N . HIS A 1 86 ? -21.593 -2.593 15.813 1.00 79.56 86 HIS A N 1
ATOM 660 C CA . HIS A 1 86 ? -20.730 -2.859 14.672 1.00 79.56 86 HIS A CA 1
ATOM 661 C C . HIS A 1 86 ? -19.663 -3.842 15.128 1.00 79.56 86 HIS A C 1
ATOM 663 O O . HIS A 1 86 ? -19.082 -3.656 16.193 1.00 79.56 86 HIS A O 1
ATOM 669 N N . SER A 1 87 ? -19.456 -4.917 14.376 1.00 72.44 87 SER A N 1
ATOM 670 C CA . SER A 1 87 ? -18.518 -5.976 14.747 1.00 72.44 87 SER A CA 1
ATOM 671 C C . SER A 1 87 ? -17.650 -6.311 13.554 1.00 72.44 87 SER A C 1
ATOM 673 O O . SER A 1 87 ? -18.189 -6.569 12.478 1.00 72.44 87 SER A O 1
ATOM 675 N N . ASN A 1 88 ? -16.339 -6.279 13.757 1.00 66.00 88 ASN A N 1
ATOM 676 C CA . ASN A 1 88 ? -15.339 -6.625 12.757 1.00 66.00 88 ASN A CA 1
ATOM 677 C C . ASN A 1 88 ? -14.395 -7.670 13.352 1.00 66.00 88 ASN A C 1
ATOM 679 O O . ASN A 1 88 ? -14.159 -7.674 14.561 1.00 66.00 88 ASN A O 1
ATOM 683 N N . ALA A 1 89 ? -13.861 -8.556 12.512 1.00 62.25 89 ALA A N 1
ATOM 684 C CA . ALA A 1 89 ? -12.709 -9.356 12.911 1.00 62.25 89 ALA A CA 1
ATOM 685 C C . ALA A 1 89 ? -11.542 -8.407 13.237 1.00 62.25 89 ALA A C 1
ATOM 687 O O . ALA A 1 89 ? -11.404 -7.383 12.567 1.00 62.25 89 ALA A O 1
ATOM 688 N N . ALA A 1 90 ? -10.738 -8.714 14.260 1.00 60.97 90 ALA A N 1
ATOM 689 C CA . ALA A 1 90 ? -9.395 -8.149 14.342 1.00 60.97 90 ALA A CA 1
ATOM 690 C C . ALA A 1 90 ? -8.641 -8.630 13.100 1.00 60.97 90 ALA A C 1
ATOM 692 O O . ALA A 1 90 ? -8.363 -9.823 12.949 1.00 60.97 90 ALA A O 1
ATOM 693 N N . ASP A 1 91 ? -8.431 -7.718 12.158 1.00 58.91 91 ASP A N 1
ATOM 694 C CA . ASP A 1 91 ? -7.675 -7.991 10.948 1.00 58.91 91 ASP A CA 1
ATOM 695 C C . ASP A 1 91 ? -6.194 -7.760 11.261 1.00 58.91 91 ASP A C 1
ATOM 697 O O . ASP A 1 91 ? -5.708 -6.635 11.213 1.00 58.91 91 ASP A O 1
ATOM 701 N N . GLU A 1 92 ? -5.477 -8.848 11.537 1.00 69.69 92 GLU A N 1
ATOM 702 C CA . GLU A 1 92 ? -4.032 -8.830 11.827 1.00 69.69 92 GLU A CA 1
ATOM 703 C C . GLU A 1 92 ? -3.196 -8.339 10.630 1.00 69.69 92 GLU A C 1
ATOM 705 O O . GLU A 1 92 ? -2.060 -7.909 10.797 1.00 69.69 92 GLU A O 1
ATOM 710 N N . ASP A 1 93 ? -3.740 -8.421 9.410 1.00 77.00 93 ASP A N 1
ATOM 711 C CA . ASP A 1 93 ? -3.096 -7.971 8.175 1.00 77.00 93 ASP A CA 1
ATOM 712 C C . ASP A 1 93 ? -4.072 -7.142 7.323 1.00 77.00 93 ASP A C 1
ATOM 714 O O . ASP A 1 93 ? -5.014 -7.667 6.722 1.00 77.00 93 ASP A O 1
ATOM 718 N N . VAL A 1 94 ? -3.801 -5.844 7.195 1.00 76.62 94 VAL A N 1
ATOM 719 C CA . VAL A 1 94 ? -4.599 -4.889 6.421 1.00 76.62 94 VAL A CA 1
ATOM 720 C C . VAL A 1 94 ? -3.822 -4.420 5.192 1.00 76.62 94 VAL A C 1
ATOM 722 O O . VAL A 1 94 ? -2.845 -3.676 5.285 1.00 76.62 94 VAL A O 1
ATOM 725 N N . ALA A 1 95 ? -4.291 -4.807 4.005 1.00 77.94 95 ALA A N 1
ATOM 726 C CA . ALA A 1 95 ? -3.764 -4.285 2.748 1.00 77.94 95 ALA A CA 1
ATOM 727 C C . ALA A 1 95 ? -4.301 -2.865 2.483 1.00 77.94 95 ALA A C 1
ATOM 729 O O . ALA A 1 95 ? -5.474 -2.673 2.151 1.00 77.94 95 ALA A O 1
ATOM 730 N N . LEU A 1 96 ? -3.433 -1.861 2.582 1.00 71.94 96 LEU A N 1
ATOM 731 C CA . LEU A 1 96 ? -3.730 -0.469 2.264 1.00 71.94 96 LEU A CA 1
ATOM 732 C C . LEU A 1 96 ? -3.716 -0.245 0.742 1.00 71.94 96 LEU A C 1
ATOM 734 O O . LEU A 1 96 ? -2.676 -0.074 0.104 1.00 71.94 96 LEU A O 1
ATOM 738 N N . GLY A 1 97 ? -4.898 -0.166 0.131 1.00 65.12 97 GLY A N 1
ATOM 739 C CA . GLY A 1 97 ? -5.071 0.448 -1.195 1.00 65.12 97 GLY A CA 1
ATOM 740 C C . GLY A 1 97 ? -4.842 1.970 -1.150 1.00 65.12 97 GLY A C 1
ATOM 741 O O . GLY A 1 97 ? -4.196 2.474 -0.240 1.00 65.12 97 GLY A O 1
ATOM 742 N N . ASN A 1 98 ? -5.404 2.737 -2.086 1.00 59.78 98 ASN A N 1
ATOM 743 C CA . ASN A 1 98 ? -5.355 4.215 -2.053 1.00 59.78 98 ASN A CA 1
ATOM 744 C C . ASN A 1 98 ? -6.356 4.819 -1.040 1.00 59.78 98 ASN A C 1
ATOM 746 O O . ASN A 1 98 ? -7.074 5.761 -1.368 1.00 59.78 98 ASN A O 1
ATOM 750 N N . GLN A 1 99 ? -6.509 4.210 0.132 1.00 58.84 99 GLN A N 1
ATOM 751 C CA . GLN A 1 99 ? -7.537 4.554 1.115 1.00 58.84 99 GLN A CA 1
ATOM 752 C C . GLN A 1 99 ? -6.908 4.720 2.492 1.00 58.84 99 GLN A C 1
ATOM 754 O O . GLN A 1 99 ? -5.839 4.181 2.744 1.00 58.84 99 GLN A O 1
ATOM 759 N N . THR A 1 100 ? -7.604 5.412 3.383 1.00 68.38 100 THR A N 1
ATOM 760 C CA . THR A 1 100 ? -7.309 5.403 4.815 1.00 68.38 100 THR A CA 1
ATOM 761 C C . THR A 1 100 ? -7.795 4.088 5.424 1.00 68.38 100 THR A C 1
ATOM 763 O O . THR A 1 100 ? -8.908 3.647 5.129 1.00 68.38 100 THR A O 1
ATOM 766 N N . ALA A 1 101 ? -6.989 3.481 6.290 1.00 67.62 101 ALA A N 1
ATOM 767 C CA . ALA A 1 101 ? -7.381 2.341 7.108 1.00 67.62 101 ALA A CA 1
ATOM 768 C C . ALA A 1 101 ? -7.356 2.731 8.583 1.00 67.62 101 ALA A C 1
ATOM 770 O O . ALA A 1 101 ? -6.558 3.564 9.004 1.00 67.62 101 ALA A O 1
ATOM 771 N N . SER A 1 102 ? -8.220 2.115 9.373 1.00 73.81 102 SER A N 1
ATOM 772 C CA . SER A 1 102 ? -8.208 2.248 10.821 1.00 73.81 102 SER A CA 1
ATOM 773 C C . SER A 1 102 ? -8.592 0.931 11.463 1.00 73.81 102 SER A C 1
ATOM 775 O O . SER A 1 102 ? -9.297 0.116 10.864 1.00 73.81 102 SER A O 1
ATOM 777 N N . GLY A 1 103 ? -8.115 0.732 12.682 1.00 71.62 103 GLY A N 1
ATOM 778 C CA . GLY A 1 103 ? -8.292 -0.513 13.403 1.00 71.62 103 GLY A CA 1
ATOM 779 C C . GLY A 1 103 ? -8.141 -0.343 14.903 1.00 71.62 103 GLY A C 1
ATOM 780 O O . GLY A 1 103 ? -8.052 0.770 15.440 1.00 71.62 103 GLY A O 1
ATOM 781 N N . TYR A 1 104 ? -8.183 -1.480 15.581 1.00 75.75 104 TYR A N 1
ATOM 782 C CA . TYR A 1 104 ? -8.183 -1.566 17.027 1.00 75.75 104 TYR A CA 1
ATOM 783 C C . TYR A 1 104 ? -7.369 -2.776 17.458 1.00 75.75 104 TYR A C 1
ATOM 785 O O . TYR A 1 104 ? -7.647 -3.888 17.024 1.00 75.75 104 TYR A O 1
ATOM 793 N N . ILE A 1 105 ? -6.442 -2.539 18.379 1.00 76.81 105 ILE A N 1
ATOM 794 C CA . ILE A 1 105 ? -5.554 -3.550 18.941 1.00 76.81 105 ILE A CA 1
ATOM 795 C C . ILE A 1 105 ? -6.093 -3.938 20.311 1.00 76.81 105 ILE A C 1
ATOM 797 O O . ILE A 1 105 ? -6.431 -3.084 21.139 1.00 76.81 105 ILE A O 1
ATOM 801 N N . HIS A 1 106 ? -6.179 -5.236 20.559 1.00 72.06 106 HIS A N 1
ATOM 802 C CA . HIS A 1 106 ? -6.647 -5.764 21.828 1.00 72.06 106 HIS A CA 1
ATOM 803 C C . HIS A 1 106 ? -5.489 -5.980 22.817 1.00 72.06 106 HIS A C 1
ATOM 805 O O . HIS A 1 106 ? -4.374 -6.298 22.434 1.00 72.06 106 HIS A O 1
ATOM 811 N N . GLU A 1 107 ? -5.763 -5.927 24.120 1.00 71.50 107 GLU A N 1
ATOM 812 C CA . GLU A 1 107 ? -4.750 -6.134 25.173 1.00 71.50 107 GLU A CA 1
ATOM 813 C C . GLU A 1 107 ? -4.114 -7.533 25.190 1.00 71.50 107 GLU A C 1
ATOM 815 O O . GLU A 1 107 ? -3.031 -7.719 25.746 1.00 71.50 107 GLU A O 1
ATOM 820 N N . LEU A 1 108 ? -4.790 -8.527 24.604 1.00 69.06 108 LEU A N 1
ATOM 821 C CA . LEU A 1 108 ? -4.245 -9.876 24.407 1.00 69.06 108 LEU A CA 1
ATOM 822 C C . LEU A 1 108 ? -3.619 -10.069 23.023 1.00 69.06 108 LEU A C 1
ATOM 824 O O . LEU A 1 108 ? -3.033 -11.125 22.780 1.00 69.06 108 LEU A O 1
ATOM 828 N N . ASP A 1 109 ? -3.766 -9.092 22.129 1.00 70.00 109 ASP A N 1
ATOM 829 C CA . ASP A 1 109 ? -3.085 -9.098 20.848 1.00 70.00 109 ASP A CA 1
ATOM 830 C C . ASP A 1 109 ? -1.636 -8.646 21.061 1.00 70.00 109 ASP A C 1
ATOM 832 O O . ASP A 1 109 ? -1.325 -7.494 21.359 1.00 70.00 109 ASP A O 1
ATOM 836 N N . ASN A 1 110 ? -0.742 -9.623 20.968 1.00 69.94 110 ASN A N 1
ATOM 837 C CA . ASN A 1 110 ? 0.691 -9.437 21.123 1.00 69.94 110 ASN A CA 1
ATOM 838 C C . ASN A 1 110 ? 1.427 -9.307 19.785 1.00 69.94 110 ASN A C 1
ATOM 840 O O . ASN A 1 110 ? 2.654 -9.193 19.791 1.00 69.94 110 ASN A O 1
ATOM 844 N N . ARG A 1 111 ? 0.709 -9.387 18.662 1.00 76.88 111 ARG A N 1
ATOM 845 C CA . ARG A 1 111 ? 1.249 -9.208 17.312 1.00 76.88 111 ARG A CA 1
ATOM 846 C C . ARG A 1 111 ? 0.978 -7.802 16.803 1.00 76.88 111 ARG A C 1
ATOM 848 O O . ARG A 1 111 ? 1.846 -7.246 16.131 1.00 76.88 111 ARG A O 1
ATOM 855 N N . GLY A 1 112 ? -0.162 -7.239 17.191 1.00 83.00 112 GLY A N 1
ATOM 856 C CA . GLY A 1 112 ? -0.664 -5.992 16.656 1.00 83.00 112 GLY A CA 1
ATOM 857 C C . GLY A 1 112 ? -1.220 -6.172 15.248 1.00 83.00 112 GLY A C 1
ATOM 858 O O . GLY A 1 112 ? -1.085 -7.221 14.618 1.00 83.00 112 GLY A O 1
ATOM 859 N N . ASP A 1 113 ? -1.760 -5.086 14.717 1.00 83.56 113 ASP A N 1
ATOM 860 C CA . ASP A 1 113 ? -2.252 -5.048 13.350 1.00 83.56 113 ASP A CA 1
ATOM 861 C C . ASP A 1 113 ? -1.099 -4.663 12.422 1.00 83.56 113 ASP A C 1
ATOM 863 O O . ASP A 1 113 ? -0.431 -3.642 12.618 1.00 83.56 113 ASP A O 1
ATOM 867 N N . ARG A 1 114 ? -0.843 -5.466 11.389 1.00 88.06 114 ARG A N 1
ATOM 868 C CA . ARG A 1 114 ? 0.110 -5.147 10.326 1.00 88.06 114 ARG A CA 1
ATOM 869 C C . ARG A 1 114 ? -0.628 -4.546 9.146 1.00 88.06 114 ARG A C 1
ATOM 871 O O . ARG A 1 114 ? -1.452 -5.168 8.493 1.00 88.06 114 ARG A O 1
ATOM 878 N N . ILE A 1 115 ? -0.255 -3.333 8.800 1.00 87.94 115 ILE A N 1
ATOM 879 C CA . ILE A 1 115 ? -0.781 -2.606 7.664 1.00 87.94 115 ILE A CA 1
ATOM 880 C C . ILE A 1 115 ? 0.283 -2.593 6.573 1.00 87.94 115 ILE A C 1
ATOM 882 O O . ILE A 1 115 ? 1.434 -2.282 6.863 1.00 87.94 115 ILE A O 1
ATOM 886 N N . TYR A 1 116 ? -0.059 -2.906 5.323 1.00 89.31 116 TYR A N 1
ATOM 887 C CA . TYR A 1 116 ? 0.935 -2.945 4.246 1.00 89.31 116 TYR A CA 1
ATOM 888 C C . TYR A 1 116 ? 0.410 -2.487 2.886 1.00 89.31 116 TYR A C 1
ATOM 890 O O . TYR A 1 116 ? -0.777 -2.585 2.589 1.00 89.31 116 TYR A O 1
ATOM 898 N N . PHE A 1 117 ? 1.308 -2.009 2.028 1.00 85.38 117 PHE A N 1
ATOM 899 C CA . PHE A 1 117 ? 1.025 -1.705 0.627 1.00 85.38 117 PHE A CA 1
ATOM 900 C C . PHE A 1 117 ? 2.269 -1.895 -0.242 1.00 85.38 117 PHE A C 1
ATOM 902 O O . PHE A 1 117 ? 3.396 -1.888 0.252 1.00 85.38 117 PHE A O 1
ATOM 909 N N . LEU A 1 118 ? 2.057 -2.067 -1.548 1.00 85.25 118 LEU A N 1
ATOM 910 C CA . LEU A 1 118 ? 3.130 -2.291 -2.517 1.00 85.25 118 LEU A CA 1
ATOM 911 C C . LEU A 1 118 ? 3.366 -1.030 -3.350 1.00 85.25 118 LEU A C 1
ATOM 913 O O . LEU A 1 118 ? 2.423 -0.289 -3.645 1.00 85.25 118 LEU A O 1
ATOM 917 N N . THR A 1 119 ? 4.617 -0.801 -3.733 1.00 79.44 119 THR A N 1
ATOM 918 C CA . THR A 1 119 ? 5.025 0.306 -4.601 1.00 79.44 119 THR A CA 1
ATOM 919 C C . THR A 1 119 ? 6.266 -0.060 -5.423 1.00 79.44 119 THR A C 1
ATOM 921 O O . THR A 1 119 ? 7.006 -0.973 -5.056 1.00 79.44 119 THR A O 1
ATOM 924 N N . GLY A 1 120 ? 6.507 0.659 -6.521 1.00 75.69 120 GLY A N 1
ATOM 925 C CA . GLY A 1 120 ? 7.739 0.566 -7.312 1.00 75.69 120 GLY A CA 1
ATOM 926 C C . GLY A 1 120 ? 8.938 1.266 -6.660 1.00 75.69 120 GLY A C 1
ATOM 927 O O . GLY A 1 120 ? 8.853 1.723 -5.517 1.00 75.69 120 GLY A O 1
ATOM 928 N N . GLY A 1 121 ? 10.053 1.341 -7.391 1.00 74.75 121 GLY A N 1
ATOM 929 C CA . GLY A 1 121 ? 11.215 2.143 -7.004 1.00 74.75 121 GLY A CA 1
ATOM 930 C C . GLY A 1 121 ? 10.964 3.641 -7.161 1.00 74.75 121 GLY A C 1
ATOM 931 O O . GLY A 1 121 ? 9.986 4.053 -7.776 1.00 74.75 121 GLY A O 1
ATOM 932 N N . SER A 1 122 ? 11.823 4.455 -6.541 1.00 74.62 122 SER A N 1
ATOM 933 C CA . SER A 1 122 ? 11.789 5.930 -6.629 1.00 74.62 122 SER A CA 1
ATOM 934 C C . SER A 1 122 ? 10.434 6.599 -6.303 1.00 74.62 122 SER A C 1
ATOM 936 O O . SER A 1 122 ? 10.226 7.778 -6.594 1.00 74.62 122 SER A O 1
ATOM 938 N N . ALA A 1 123 ? 9.513 5.876 -5.661 1.00 76.25 123 ALA A N 1
ATOM 939 C CA . ALA A 1 123 ? 8.199 6.353 -5.276 1.00 76.25 123 ALA A CA 1
ATOM 940 C C . ALA A 1 123 ? 8.283 7.264 -4.048 1.00 76.25 123 ALA A C 1
ATOM 942 O O . ALA A 1 123 ? 8.889 6.910 -3.034 1.00 76.25 123 ALA A O 1
ATOM 943 N N . GLU A 1 124 ? 7.617 8.415 -4.128 1.00 81.50 124 GLU A N 1
ATOM 944 C CA . GLU A 1 124 ? 7.384 9.312 -3.004 1.00 81.50 124 GLU A CA 1
ATOM 945 C C . GLU A 1 124 ? 6.029 8.988 -2.376 1.00 81.50 124 GLU A C 1
ATOM 947 O O . GLU A 1 124 ? 4.971 9.069 -3.014 1.00 81.50 124 GLU A O 1
ATOM 952 N N . ILE A 1 125 ? 6.064 8.630 -1.098 1.00 84.62 125 ILE A N 1
ATOM 953 C CA . ILE A 1 125 ? 4.891 8.232 -0.336 1.00 84.62 125 ILE A CA 1
ATOM 954 C C . ILE A 1 125 ? 4.753 9.153 0.862 1.00 84.62 125 ILE A C 1
ATOM 956 O O . ILE A 1 125 ? 5.625 9.197 1.727 1.00 84.62 125 ILE A O 1
ATOM 960 N N . GLN A 1 126 ? 3.619 9.830 0.955 1.00 88.38 126 GLN A N 1
ATOM 961 C CA . GLN A 1 126 ? 3.233 10.550 2.158 1.00 88.38 126 GLN A CA 1
ATOM 962 C C . GLN A 1 126 ? 2.316 9.669 2.993 1.00 88.38 126 GLN A C 1
ATOM 964 O O . GLN A 1 126 ? 1.299 9.171 2.506 1.00 88.38 126 GLN A O 1
ATOM 969 N N . MET A 1 127 ? 2.670 9.491 4.260 1.00 88.50 127 MET A N 1
ATOM 970 C CA . MET A 1 127 ? 1.863 8.750 5.219 1.00 88.50 127 MET A CA 1
ATOM 971 C C . MET A 1 127 ? 1.581 9.612 6.434 1.00 88.50 127 MET A C 1
ATOM 973 O O . MET A 1 127 ? 2.425 10.397 6.869 1.00 88.50 127 MET A O 1
ATOM 977 N N . GLN A 1 128 ? 0.389 9.438 6.983 1.00 89.19 128 GLN A N 1
ATOM 978 C CA . GLN A 1 128 ? -0.029 10.018 8.246 1.00 89.19 128 GLN A CA 1
ATOM 979 C C . GLN A 1 128 ? -0.594 8.901 9.104 1.00 89.19 128 GLN A C 1
ATOM 981 O O . GLN A 1 128 ? -1.339 8.059 8.608 1.00 89.19 128 GLN A O 1
ATOM 986 N N . TRP A 1 129 ? -0.252 8.888 10.382 1.00 90.69 129 TRP A N 1
ATOM 987 C CA . TRP A 1 129 ? -0.824 7.943 11.326 1.00 90.69 129 TRP A CA 1
ATOM 988 C C . TRP A 1 129 ? -1.270 8.659 12.586 1.00 90.69 129 TRP A C 1
ATOM 990 O O . TRP A 1 129 ? -0.772 9.725 12.946 1.00 90.69 129 TRP A O 1
ATOM 1000 N N . SER A 1 130 ? -2.243 8.053 13.245 1.00 87.81 130 SER A N 1
ATOM 1001 C CA . SER A 1 130 ? -2.728 8.480 14.544 1.00 87.81 130 SER A CA 1
ATOM 1002 C C . SER A 1 130 ? -3.189 7.270 15.328 1.00 87.81 130 SER A C 1
ATOM 1004 O O . SER A 1 130 ? -3.847 6.389 14.780 1.00 87.81 130 SER A O 1
ATOM 1006 N N . GLY A 1 131 ? -2.925 7.273 16.617 1.00 85.94 131 GLY A N 1
ATOM 1007 C CA . GLY A 1 131 ? -3.305 6.247 17.554 1.00 85.94 131 GLY A CA 1
ATOM 1008 C C . GLY A 1 131 ? -3.447 6.832 18.947 1.00 85.94 131 GLY A C 1
ATOM 1009 O O . GLY A 1 131 ? -3.175 8.009 19.191 1.00 85.94 131 GLY A O 1
ATOM 1010 N N . ASN A 1 132 ? -3.955 6.018 19.863 1.00 83.75 132 ASN A N 1
ATOM 1011 C CA . ASN A 1 132 ? -4.064 6.442 21.254 1.00 83.75 132 ASN A CA 1
ATOM 1012 C C . ASN A 1 132 ? -2.668 6.450 21.927 1.00 83.75 132 ASN A C 1
ATOM 1014 O O . ASN A 1 132 ? -1.732 5.889 21.364 1.00 83.75 132 ASN A O 1
ATOM 1018 N N . PRO A 1 133 ? -2.514 7.040 23.130 1.00 84.56 133 PRO A N 1
ATOM 1019 C CA . PRO A 1 133 ? -1.219 7.139 23.818 1.00 84.56 133 PRO A CA 1
ATOM 1020 C C . PRO A 1 133 ? -0.504 5.814 24.124 1.00 84.56 133 PRO A C 1
ATOM 1022 O O . PRO A 1 133 ? 0.654 5.833 24.529 1.00 84.56 133 PRO A O 1
ATOM 1025 N N . GLU A 1 134 ? -1.213 4.693 23.997 1.00 83.75 134 GLU A N 1
ATOM 1026 C CA . GLU A 1 134 ? -0.715 3.346 24.268 1.00 83.75 134 GLU A CA 1
ATOM 1027 C C . GLU A 1 134 ? -0.321 2.602 22.979 1.00 83.75 134 GLU A C 1
ATOM 1029 O O . GLU A 1 134 ? 0.188 1.484 23.051 1.00 83.75 134 GLU A O 1
ATOM 1034 N N . THR A 1 135 ? -0.585 3.194 21.806 1.00 86.62 135 THR A N 1
ATOM 1035 C CA . THR A 1 135 ? -0.320 2.586 20.499 1.00 86.62 135 THR A CA 1
ATOM 1036 C C . THR A 1 135 ? 1.089 2.929 20.026 1.00 86.62 135 THR A C 1
ATOM 1038 O O . THR A 1 135 ? 1.429 4.084 19.759 1.00 86.62 135 THR A O 1
ATOM 1041 N N . GLU A 1 136 ? 1.901 1.894 19.861 1.00 89.75 136 GLU A N 1
ATOM 1042 C CA . GLU A 1 136 ? 3.236 1.957 19.284 1.00 89.75 136 GLU A CA 1
ATOM 1043 C C . GLU A 1 136 ? 3.178 1.575 17.802 1.00 89.75 136 GLU A C 1
ATOM 1045 O O . GLU A 1 136 ? 2.507 0.614 17.424 1.00 89.75 136 GLU A O 1
ATOM 1050 N N . PHE A 1 137 ? 3.917 2.302 16.964 1.00 91.44 137 PHE A N 1
ATOM 1051 C CA . PHE A 1 137 ? 4.039 2.009 15.539 1.00 91.44 137 PHE A CA 1
ATOM 1052 C C . PHE A 1 137 ? 5.465 1.566 15.204 1.00 91.44 137 PHE A C 1
ATOM 1054 O O . PHE A 1 137 ? 6.432 2.106 15.738 1.00 91.44 137 PHE A O 1
ATOM 1061 N N . ALA A 1 138 ? 5.601 0.598 14.297 1.00 91.94 138 ALA A N 1
ATOM 1062 C CA . ALA A 1 138 ? 6.886 0.139 13.775 1.00 91.94 138 ALA A CA 1
ATOM 1063 C C . ALA A 1 138 ? 6.839 0.007 12.249 1.00 91.94 138 ALA A C 1
ATOM 1065 O O . ALA A 1 138 ? 6.015 -0.729 11.710 1.00 91.94 138 ALA A O 1
ATOM 1066 N N . GLY A 1 139 ? 7.732 0.707 11.551 1.00 93.69 139 GLY A N 1
ATOM 1067 C CA . GLY A 1 139 ? 7.755 0.800 10.094 1.00 93.69 139 GLY A CA 1
ATOM 1068 C C . GLY A 1 139 ? 8.874 -0.018 9.458 1.00 93.69 139 GLY A C 1
ATOM 1069 O O . GLY A 1 139 ? 10.024 0.045 9.892 1.00 93.69 139 GLY A O 1
ATOM 1070 N N . HIS A 1 140 ? 8.554 -0.762 8.399 1.00 95.38 140 HIS A N 1
ATOM 1071 C CA . HIS A 1 140 ? 9.509 -1.546 7.621 1.00 95.38 140 HIS A CA 1
ATOM 1072 C C . HIS A 1 140 ? 9.261 -1.411 6.121 1.00 95.38 140 HIS A C 1
ATOM 1074 O O . HIS A 1 140 ? 8.126 -1.470 5.651 1.00 95.38 140 HIS A O 1
ATOM 1080 N N . MET A 1 141 ? 10.346 -1.282 5.368 1.00 94.81 141 MET A N 1
ATOM 1081 C CA . MET A 1 141 ? 10.383 -1.326 3.913 1.00 94.81 141 MET A CA 1
ATOM 1082 C C . MET A 1 141 ? 11.106 -2.604 3.482 1.00 94.81 141 MET A C 1
ATOM 1084 O O . MET A 1 141 ? 12.284 -2.782 3.789 1.00 94.81 141 MET A O 1
ATOM 1088 N N . THR A 1 142 ? 10.421 -3.478 2.753 1.00 93.75 142 THR A N 1
ATOM 1089 C CA . THR A 1 142 ? 10.968 -4.745 2.259 1.00 93.75 142 THR A CA 1
ATOM 1090 C C . THR A 1 142 ? 11.150 -4.675 0.752 1.00 93.75 142 THR A C 1
ATOM 1092 O O . THR A 1 142 ? 10.179 -4.516 0.018 1.00 93.75 142 THR A O 1
ATOM 1095 N N . HIS A 1 143 ? 12.387 -4.809 0.278 1.00 89.75 143 HIS A N 1
ATOM 1096 C CA . HIS A 1 143 ? 12.686 -4.898 -1.150 1.00 89.75 143 HIS A CA 1
ATOM 1097 C C . HIS A 1 143 ? 12.500 -6.328 -1.658 1.00 89.75 143 HIS A C 1
ATOM 1099 O O . HIS A 1 143 ? 13.131 -7.254 -1.146 1.00 89.75 143 HIS A O 1
ATOM 1105 N N . PHE A 1 144 ? 11.732 -6.505 -2.725 1.00 82.19 144 PHE A N 1
ATOM 1106 C CA . PHE A 1 144 ? 11.662 -7.745 -3.488 1.00 82.19 144 PHE A CA 1
ATOM 1107 C C . PHE A 1 144 ? 12.415 -7.587 -4.811 1.00 82.19 144 PHE A C 1
ATOM 1109 O O . PHE A 1 144 ? 12.349 -6.519 -5.407 1.00 82.19 144 PHE A O 1
ATOM 1116 N N . PRO A 1 145 ? 13.137 -8.621 -5.290 1.00 79.88 145 PRO A N 1
ATOM 1117 C CA . PRO A 1 145 ? 13.187 -9.991 -4.767 1.00 79.88 145 PRO A CA 1
ATOM 1118 C C . PRO A 1 145 ? 14.276 -10.244 -3.711 1.00 79.88 145 PRO A C 1
ATOM 1120 O O . PRO A 1 145 ? 14.457 -11.387 -3.308 1.00 79.88 145 PRO A O 1
ATOM 1123 N N . SER A 1 146 ? 15.054 -9.238 -3.294 1.00 87.19 146 SER A N 1
ATOM 1124 C CA . SER A 1 146 ? 16.191 -9.490 -2.389 1.00 87.19 146 SER A CA 1
ATOM 1125 C C . SER A 1 146 ? 15.786 -9.810 -0.946 1.00 87.19 146 SER A C 1
ATOM 1127 O O . SER A 1 146 ? 16.655 -10.183 -0.163 1.00 87.19 146 SER A O 1
ATOM 1129 N N . GLU A 1 147 ? 14.517 -9.591 -0.593 1.00 90.69 147 GLU A N 1
ATOM 1130 C CA . GLU A 1 147 ? 13.946 -9.724 0.755 1.00 90.69 147 GLU A CA 1
ATOM 1131 C C . GLU A 1 147 ? 14.696 -8.887 1.804 1.00 90.69 147 GLU A C 1
ATOM 1133 O O . GLU A 1 147 ? 14.745 -9.213 2.990 1.00 90.69 147 GLU A O 1
ATOM 1138 N N . LEU A 1 148 ? 15.312 -7.783 1.364 1.00 94.50 148 LEU A N 1
ATOM 1139 C CA . LEU A 1 148 ? 16.038 -6.899 2.266 1.00 94.50 148 LEU A CA 1
ATOM 1140 C C . LEU A 1 148 ? 15.030 -6.025 3.007 1.00 94.50 148 LEU A C 1
ATOM 1142 O O . LEU A 1 148 ? 14.348 -5.215 2.382 1.00 94.50 148 LEU A O 1
ATOM 1146 N N . VAL A 1 149 ? 14.982 -6.167 4.330 1.00 95.44 149 VAL A N 1
ATOM 1147 C CA . VAL A 1 149 ? 14.115 -5.382 5.214 1.00 95.44 149 VAL A CA 1
ATOM 1148 C C . VAL A 1 149 ? 14.899 -4.212 5.800 1.00 95.44 149 VAL A C 1
ATOM 1150 O O . VAL A 1 149 ? 15.940 -4.405 6.431 1.00 95.44 149 VAL A O 1
ATOM 1153 N N . THR A 1 150 ? 14.385 -3.001 5.613 1.00 95.31 150 THR A N 1
ATOM 1154 C CA . THR A 1 150 ? 14.953 -1.756 6.140 1.00 95.31 150 THR A CA 1
ATOM 1155 C C . THR A 1 150 ? 13.922 -1.085 7.048 1.00 95.31 150 THR A C 1
ATOM 1157 O O . THR A 1 150 ? 12.840 -0.749 6.565 1.00 95.31 150 THR A O 1
ATOM 1160 N N . PRO A 1 151 ? 14.201 -0.896 8.349 1.00 94.88 151 PRO A N 1
ATOM 1161 C CA . PRO A 1 151 ? 13.288 -0.180 9.231 1.00 94.88 151 PRO A CA 1
ATOM 1162 C C . PRO A 1 151 ? 13.283 1.319 8.902 1.00 94.88 151 PRO A C 1
ATOM 1164 O O . PRO A 1 151 ? 14.296 1.865 8.459 1.00 94.88 151 PRO A O 1
ATOM 1167 N N . PHE A 1 152 ? 12.158 1.982 9.151 1.00 91.81 152 PHE A N 1
ATOM 1168 C CA . PHE A 1 152 ? 12.055 3.440 9.129 1.00 91.81 152 PHE A CA 1
ATOM 1169 C C . PHE A 1 152 ? 11.363 3.942 10.394 1.00 91.81 152 PHE A C 1
ATOM 1171 O O . PHE A 1 152 ? 10.526 3.250 10.976 1.00 91.81 152 PHE A O 1
ATOM 1178 N N . ASP A 1 153 ? 11.733 5.149 10.816 1.00 86.62 153 ASP A N 1
ATOM 1179 C CA . ASP A 1 153 ? 11.231 5.729 12.054 1.00 86.62 153 ASP A CA 1
ATOM 1180 C C . ASP A 1 153 ? 9.772 6.170 11.888 1.00 86.62 153 ASP A C 1
ATOM 1182 O O . ASP A 1 153 ? 9.418 6.912 10.970 1.00 86.62 153 ASP A O 1
ATOM 1186 N N . VAL A 1 154 ? 8.932 5.706 12.806 1.00 85.94 154 VAL A N 1
ATOM 1187 C CA . VAL A 1 154 ? 7.549 6.142 13.002 1.00 85.94 154 VAL A CA 1
ATOM 1188 C C . VAL A 1 154 ? 7.424 6.544 14.464 1.00 85.94 154 VAL A C 1
ATOM 1190 O O . VAL A 1 154 ? 7.663 5.739 15.362 1.00 85.94 154 VAL A O 1
ATOM 1193 N N . ASP A 1 155 ? 7.118 7.817 14.695 1.00 77.81 155 ASP A N 1
ATOM 1194 C CA . ASP A 1 155 ? 6.895 8.368 16.029 1.00 77.81 155 ASP A CA 1
ATOM 1195 C C . ASP A 1 155 ? 5.737 7.663 16.758 1.00 77.81 155 ASP A C 1
ATOM 1197 O O . ASP A 1 155 ? 4.801 7.132 16.149 1.00 77.81 155 ASP A O 1
ATOM 1201 N N . MET A 1 156 ? 5.795 7.688 18.093 1.00 75.69 156 MET A N 1
ATOM 1202 C CA . MET A 1 156 ? 4.738 7.147 18.950 1.00 75.69 156 MET A CA 1
ATOM 1203 C C . MET A 1 156 ? 3.442 7.951 18.806 1.00 75.69 156 MET A C 1
ATOM 1205 O O . MET A 1 156 ? 3.467 9.182 18.787 1.00 75.69 156 MET A O 1
ATOM 1209 N N . ASN A 1 157 ? 2.312 7.242 18.824 1.00 79.56 157 ASN A N 1
ATOM 1210 C CA . ASN A 1 157 ? 0.943 7.764 18.803 1.00 79.56 157 ASN A CA 1
ATOM 1211 C C . ASN A 1 157 ? 0.521 8.420 17.489 1.00 79.56 157 ASN A C 1
ATOM 1213 O O . ASN A 1 157 ? -0.390 7.921 16.848 1.00 79.56 157 ASN A O 1
ATOM 1217 N N . ASP A 1 158 ? 1.130 9.514 17.059 1.00 87.31 158 ASP A N 1
ATOM 1218 C CA . ASP A 1 158 ? 0.719 10.206 15.841 1.00 87.31 158 ASP A CA 1
ATOM 1219 C C . ASP A 1 158 ? 1.897 10.858 15.135 1.00 87.31 158 ASP A C 1
ATOM 1221 O O . ASP A 1 158 ? 2.902 11.221 15.744 1.00 87.31 158 ASP A O 1
ATOM 1225 N N . GLY A 1 159 ? 1.778 10.984 13.820 1.00 89.19 159 GLY A N 1
ATOM 1226 C CA . GLY A 1 159 ? 2.836 11.569 13.027 1.00 89.19 159 GLY A CA 1
ATOM 1227 C C . GLY A 1 159 ? 2.540 11.578 11.543 1.00 89.19 159 GLY A C 1
ATOM 1228 O O . GLY A 1 159 ? 1.490 11.150 11.058 1.00 89.19 159 GLY A O 1
ATOM 1229 N N . ASN A 1 160 ? 3.495 12.129 10.813 1.00 91.31 160 ASN A N 1
ATOM 1230 C CA . ASN A 1 160 ? 3.518 12.084 9.368 1.00 91.31 160 ASN A CA 1
ATOM 1231 C C . ASN A 1 160 ? 4.948 11.862 8.893 1.00 91.31 160 ASN A C 1
ATOM 1233 O O . ASN A 1 160 ? 5.907 12.272 9.544 1.00 91.31 160 ASN A O 1
ATOM 1237 N N . ILE A 1 161 ? 5.081 11.207 7.747 1.00 91.00 161 ILE A N 1
ATOM 1238 C CA . ILE A 1 161 ? 6.371 10.970 7.115 1.00 91.00 161 ILE A CA 1
ATOM 1239 C C . ILE A 1 161 ? 6.223 11.036 5.603 1.00 91.00 161 ILE A C 1
ATOM 1241 O O . ILE A 1 161 ? 5.193 10.664 5.040 1.00 91.00 161 ILE A O 1
ATOM 1245 N N . THR A 1 162 ? 7.277 11.508 4.946 1.00 89.75 162 THR A N 1
ATOM 1246 C CA . THR A 1 162 ? 7.468 11.317 3.510 1.00 89.75 162 THR A CA 1
ATOM 1247 C C . THR A 1 162 ? 8.568 10.283 3.327 1.00 89.75 162 THR A C 1
ATOM 1249 O O . THR A 1 162 ? 9.718 10.534 3.687 1.00 89.75 162 THR A O 1
ATOM 1252 N N . LEU A 1 163 ? 8.206 9.109 2.820 1.00 88.94 163 LEU A N 1
ATOM 1253 C CA . LEU A 1 163 ? 9.144 8.054 2.456 1.00 88.94 163 LEU A CA 1
ATOM 1254 C C . LEU A 1 163 ? 9.476 8.146 0.974 1.00 88.94 163 LEU A C 1
ATOM 1256 O O . LEU A 1 163 ? 8.612 8.437 0.150 1.00 88.94 163 LEU A O 1
ATOM 1260 N N . ILE A 1 164 ? 10.728 7.840 0.651 1.00 86.56 164 ILE A N 1
ATOM 1261 C CA . ILE A 1 164 ? 11.193 7.693 -0.724 1.00 86.56 164 ILE A CA 1
ATOM 1262 C C . ILE A 1 164 ? 11.786 6.296 -0.838 1.00 86.56 164 ILE A C 1
ATOM 1264 O O . ILE A 1 164 ? 12.741 5.969 -0.128 1.00 86.56 164 ILE A O 1
ATOM 1268 N N . THR A 1 165 ? 11.212 5.457 -1.696 1.00 82.94 165 THR A N 1
ATOM 1269 C CA . THR A 1 165 ? 11.815 4.152 -1.984 1.00 82.94 165 THR A CA 1
ATOM 1270 C C . THR A 1 165 ? 13.075 4.336 -2.828 1.00 82.94 165 THR A C 1
ATOM 12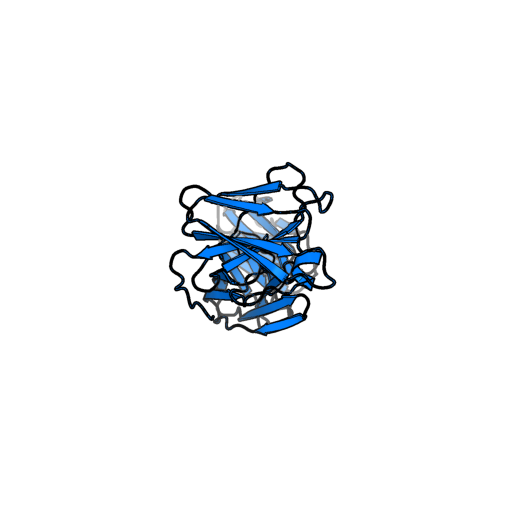72 O O . THR A 1 165 ? 13.078 5.188 -3.719 1.00 82.94 165 THR A O 1
ATOM 1275 N N . PRO A 1 166 ? 14.132 3.538 -2.616 1.00 81.75 166 PRO A N 1
ATOM 1276 C CA . PRO A 1 166 ? 15.287 3.539 -3.507 1.00 81.75 166 PRO A CA 1
ATOM 1277 C C . PRO A 1 166 ? 14.911 3.204 -4.961 1.00 81.75 166 PRO A C 1
ATOM 1279 O O . PRO A 1 166 ? 13.852 2.634 -5.231 1.00 81.75 166 PRO A O 1
ATOM 1282 N N . SER A 1 167 ? 15.794 3.548 -5.899 1.00 72.50 167 SER A N 1
ATOM 1283 C CA . SER A 1 167 ? 15.647 3.190 -7.313 1.00 72.50 167 SER A CA 1
ATOM 1284 C C . SER A 1 167 ? 15.772 1.680 -7.515 1.00 72.50 167 SER A C 1
ATOM 1286 O O . SER A 1 167 ? 16.563 1.027 -6.825 1.00 72.50 167 SER A O 1
ATOM 1288 N N . VAL A 1 168 ? 15.054 1.135 -8.497 1.00 66.06 168 VAL A N 1
ATOM 1289 C CA . VAL A 1 168 ? 15.119 -0.288 -8.852 1.00 66.06 168 VAL A CA 1
ATOM 1290 C C . VAL A 1 168 ? 15.671 -0.497 -10.260 1.00 66.06 168 VAL A C 1
ATOM 1292 O O . VAL A 1 168 ? 15.336 0.219 -11.198 1.00 66.06 168 VAL A O 1
ATOM 1295 N N . ASP A 1 169 ? 16.489 -1.538 -10.423 1.00 57.56 169 ASP A N 1
ATOM 1296 C CA . ASP A 1 169 ? 17.110 -1.867 -11.716 1.00 57.56 169 ASP A CA 1
ATOM 1297 C C . ASP A 1 169 ? 16.180 -2.694 -12.637 1.00 57.56 169 ASP A C 1
ATOM 1299 O O . ASP A 1 169 ? 16.525 -2.996 -13.787 1.00 57.56 169 ASP A O 1
ATOM 1303 N N . SER A 1 170 ? 15.023 -3.144 -12.128 1.00 60.28 170 SER A N 1
ATOM 1304 C CA . SER A 1 170 ? 14.124 -4.084 -12.808 1.00 60.28 170 SER A CA 1
ATOM 1305 C C . SER A 1 170 ? 12.653 -3.867 -12.455 1.00 60.28 170 SER A C 1
ATOM 1307 O O . SER A 1 170 ? 12.316 -3.776 -11.283 1.00 60.28 170 SER A O 1
ATOM 1309 N N . ARG A 1 171 ? 11.759 -3.999 -13.445 1.00 59.47 171 ARG A N 1
ATOM 1310 C CA . ARG A 1 171 ? 10.290 -4.026 -13.255 1.00 59.47 171 ARG A CA 1
ATOM 1311 C C . ARG A 1 171 ? 9.751 -5.119 -12.322 1.00 59.47 171 ARG A C 1
ATOM 1313 O O . ARG A 1 171 ? 8.584 -5.107 -11.957 1.00 59.47 171 ARG A O 1
ATOM 1320 N N . HIS A 1 172 ? 10.538 -6.166 -12.063 1.00 63.25 172 HIS A N 1
ATOM 1321 C CA . HIS A 1 172 ? 10.130 -7.237 -11.145 1.00 63.25 172 HIS A CA 1
ATOM 1322 C C . HIS A 1 172 ? 10.581 -6.949 -9.712 1.00 63.25 172 HIS A C 1
ATOM 1324 O O . HIS A 1 172 ? 10.286 -7.741 -8.816 1.00 63.25 172 HIS A O 1
ATOM 1330 N N . ALA A 1 173 ? 11.328 -5.860 -9.519 1.00 72.06 173 ALA A N 1
ATOM 1331 C CA . ALA A 1 173 ? 11.698 -5.365 -8.217 1.00 72.06 173 ALA A CA 1
ATOM 1332 C C . ALA A 1 173 ? 10.686 -4.319 -7.756 1.00 72.06 173 ALA A C 1
ATOM 1334 O O . ALA A 1 173 ? 10.244 -3.471 -8.526 1.00 72.06 173 ALA A O 1
ATOM 1335 N N . TRP A 1 174 ? 10.287 -4.432 -6.500 1.00 76.81 174 TRP A N 1
ATOM 1336 C CA . TRP A 1 174 ? 9.258 -3.601 -5.894 1.00 76.81 174 TRP A CA 1
ATOM 1337 C C . TRP A 1 174 ? 9.451 -3.592 -4.379 1.00 76.81 174 TRP A C 1
ATOM 1339 O O . TRP A 1 174 ? 10.178 -4.421 -3.825 1.00 76.81 174 TRP A O 1
ATOM 1349 N N . TYR A 1 175 ? 8.808 -2.647 -3.709 1.00 86.56 175 TYR A N 1
ATOM 1350 C CA . TYR A 1 175 ? 8.873 -2.490 -2.266 1.00 86.56 175 TYR A CA 1
ATOM 1351 C C . TYR A 1 175 ? 7.520 -2.757 -1.623 1.00 86.56 175 TYR A C 1
ATOM 1353 O O . TYR A 1 175 ? 6.499 -2.200 -2.027 1.00 86.56 175 TYR A O 1
ATOM 1361 N N . GLU A 1 176 ? 7.522 -3.579 -0.582 1.00 91.00 176 GLU A N 1
ATOM 1362 C CA . GLU A 1 176 ? 6.438 -3.613 0.389 1.00 91.00 176 GLU A CA 1
ATOM 1363 C C . GLU A 1 176 ? 6.757 -2.614 1.496 1.00 91.00 176 GLU A C 1
ATOM 1365 O O . GLU A 1 176 ? 7.801 -2.706 2.142 1.00 91.00 176 GLU A O 1
ATOM 1370 N N . ILE A 1 177 ? 5.856 -1.671 1.733 1.00 91.12 177 ILE A N 1
ATOM 1371 C CA . ILE A 1 177 ? 5.890 -0.835 2.926 1.00 91.12 177 ILE A CA 1
ATOM 1372 C C . ILE A 1 177 ? 4.905 -1.433 3.912 1.00 91.12 177 ILE A C 1
ATOM 1374 O O . ILE A 1 177 ? 3.735 -1.611 3.578 1.00 91.12 177 ILE A O 1
ATOM 1378 N N . SER A 1 178 ? 5.375 -1.733 5.117 1.00 92.88 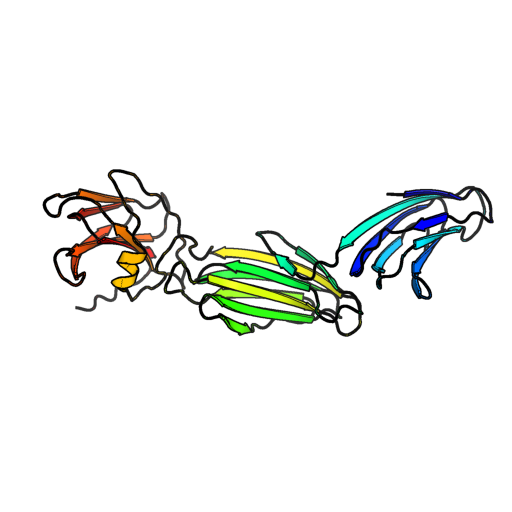178 SER A N 1
ATOM 1379 C CA . SER A 1 178 ? 4.552 -2.252 6.201 1.00 92.88 178 SER A CA 1
ATOM 1380 C C . SER A 1 178 ? 4.723 -1.427 7.469 1.00 92.88 178 SER A C 1
ATOM 1382 O O . SER A 1 178 ? 5.828 -0.996 7.796 1.00 92.88 178 SER A O 1
ATOM 1384 N N . ILE A 1 179 ? 3.623 -1.203 8.174 1.00 92.44 179 ILE A N 1
ATOM 1385 C CA . ILE A 1 179 ? 3.565 -0.554 9.477 1.00 92.44 179 ILE A CA 1
ATOM 1386 C C . ILE A 1 179 ? 2.823 -1.505 10.404 1.00 92.44 179 ILE A C 1
ATOM 1388 O O . ILE A 1 179 ? 1.705 -1.902 10.102 1.00 92.44 179 ILE A O 1
ATOM 1392 N N . THR A 1 180 ? 3.426 -1.858 11.528 1.00 91.56 180 THR A N 1
ATOM 1393 C CA . THR A 1 180 ? 2.749 -2.601 12.590 1.00 91.56 180 THR A CA 1
ATOM 1394 C C . THR A 1 180 ? 2.302 -1.624 13.662 1.00 91.56 180 THR A C 1
ATOM 1396 O O . THR A 1 180 ? 3.123 -0.852 14.156 1.00 91.56 180 THR A O 1
ATOM 1399 N N . ALA A 1 181 ? 1.018 -1.650 14.003 1.00 89.12 181 ALA A N 1
ATOM 1400 C CA . ALA A 1 181 ? 0.445 -0.936 15.130 1.00 89.12 181 ALA A CA 1
ATOM 1401 C C . ALA A 1 181 ? 0.229 -1.939 16.269 1.00 89.12 181 ALA A C 1
ATOM 1403 O O . ALA A 1 181 ? -0.478 -2.926 16.095 1.00 89.12 181 ALA A O 1
ATOM 1404 N N . GLN A 1 182 ? 0.838 -1.707 17.428 1.00 88.69 182 GLN A N 1
ATOM 1405 C CA . GLN A 1 182 ? 0.806 -2.636 18.561 1.00 88.69 182 GLN A CA 1
ATOM 1406 C C . GLN A 1 182 ? 0.620 -1.897 19.890 1.00 88.69 182 GLN A C 1
ATOM 1408 O O . GLN A 1 182 ? 0.815 -0.688 19.982 1.00 88.69 182 GLN A O 1
ATOM 1413 N N . THR A 1 183 ? 0.285 -2.636 20.943 1.00 85.62 183 THR A N 1
ATOM 1414 C CA . THR A 1 183 ? 0.137 -2.110 22.308 1.00 85.62 183 THR A CA 1
ATOM 1415 C C . THR A 1 183 ? 0.789 -3.036 23.325 1.00 85.62 183 THR A C 1
ATOM 1417 O O . THR A 1 183 ? 0.815 -4.253 23.146 1.00 85.62 183 THR A O 1
ATOM 1420 N N . GLN A 1 184 ? 1.257 -2.491 24.448 1.00 81.19 184 GLN A N 1
ATOM 1421 C CA . GLN A 1 184 ? 1.855 -3.279 25.530 1.00 81.19 184 GLN A CA 1
ATOM 1422 C C . GLN A 1 184 ? 0.796 -3.701 26.561 1.00 81.19 184 GLN A C 1
ATOM 1424 O O . GLN A 1 184 ? 0.659 -3.081 27.613 1.00 81.19 184 GLN A O 1
ATOM 1429 N N . SER A 1 185 ? 0.075 -4.798 26.297 1.00 71.94 185 SER A N 1
ATOM 1430 C CA . SER A 1 185 ? -0.948 -5.350 27.217 1.00 71.94 185 SER A CA 1
ATOM 1431 C C . SER A 1 185 ? -2.092 -4.378 27.557 1.00 71.94 185 SER A C 1
ATOM 1433 O O . SER A 1 185 ? -2.611 -4.380 28.675 1.00 71.94 185 SER A O 1
ATOM 1435 N N . SER A 1 186 ? -2.470 -3.529 26.604 1.00 76.69 186 SER A N 1
ATOM 1436 C CA . SER A 1 186 ? -3.547 -2.543 26.716 1.00 76.69 186 SER A CA 1
ATOM 1437 C C . SER A 1 186 ? -4.335 -2.487 25.409 1.00 76.69 186 SER A C 1
ATOM 1439 O O . SER A 1 186 ? -4.000 -3.162 24.447 1.00 76.69 186 SER A O 1
ATOM 1441 N N . THR A 1 187 ? -5.422 -1.726 25.368 1.00 75.81 187 THR A N 1
ATOM 1442 C CA . THR A 1 187 ? -6.221 -1.587 24.145 1.00 75.81 187 THR A CA 1
ATOM 1443 C C . THR A 1 187 ? -5.784 -0.367 23.341 1.00 75.81 187 THR A C 1
ATOM 1445 O O . THR A 1 187 ? -5.655 0.726 23.902 1.00 75.81 187 THR A O 1
ATOM 1448 N N . GLY A 1 188 ? -5.630 -0.525 22.030 1.00 76.25 188 GLY A N 1
ATOM 1449 C CA . GLY A 1 188 ? -5.161 0.495 21.096 1.00 76.25 188 GLY A CA 1
ATOM 1450 C C . GLY A 1 188 ? -6.198 0.821 20.035 1.00 76.25 188 GLY A C 1
ATOM 1451 O O . GLY A 1 188 ? -6.965 -0.037 19.624 1.00 76.25 188 GLY A O 1
ATOM 1452 N N . THR A 1 189 ? -6.209 2.054 19.547 1.00 79.12 189 THR A N 1
ATOM 1453 C CA . THR A 1 189 ? -6.876 2.403 18.283 1.00 79.12 189 THR A CA 1
ATOM 1454 C C . THR A 1 189 ? -5.824 2.989 17.374 1.00 79.12 189 THR A C 1
ATOM 1456 O O . THR A 1 189 ? -5.011 3.774 17.861 1.00 79.12 189 THR A O 1
ATOM 1459 N N . TRP A 1 190 ? -5.887 2.702 16.082 1.00 83.62 190 TRP A N 1
ATOM 1460 C CA . TRP A 1 190 ? -5.000 3.307 15.098 1.00 83.62 190 TRP A CA 1
ATOM 1461 C C . TRP A 1 190 ? -5.764 3.717 13.843 1.00 83.62 190 TRP A C 1
ATOM 1463 O O . TRP A 1 190 ? -6.829 3.193 13.521 1.00 83.62 190 TRP A O 1
ATOM 1473 N N . SER A 1 191 ? -5.200 4.673 13.122 1.00 80.62 191 SER A N 1
ATOM 1474 C CA . SER A 1 191 ? -5.610 5.091 11.792 1.00 80.62 191 SER A CA 1
ATOM 1475 C C . SER A 1 191 ? -4.354 5.429 11.012 1.00 80.62 191 SER A C 1
ATOM 1477 O O . SER A 1 191 ? -3.485 6.127 11.529 1.00 80.62 191 SER A O 1
ATOM 1479 N N . ILE A 1 192 ? -4.268 4.950 9.779 1.00 83.00 192 ILE A N 1
ATOM 1480 C CA . ILE A 1 192 ? -3.190 5.248 8.846 1.00 83.00 192 ILE A CA 1
ATOM 1481 C C . ILE A 1 192 ? -3.823 5.718 7.547 1.00 83.00 192 ILE A C 1
ATOM 1483 O O . ILE A 1 192 ? -4.642 5.023 6.944 1.00 83.00 192 ILE A O 1
ATOM 1487 N N . ASP A 1 193 ? -3.419 6.902 7.118 1.00 81.06 193 ASP A N 1
ATOM 1488 C CA . ASP A 1 193 ? -3.706 7.426 5.798 1.00 81.06 193 ASP A CA 1
ATOM 1489 C C . ASP A 1 193 ? -2.438 7.427 4.952 1.00 81.06 193 ASP A C 1
ATOM 1491 O O . ASP A 1 193 ? -1.337 7.697 5.446 1.00 81.06 193 ASP A O 1
ATOM 1495 N N . ARG A 1 194 ? -2.594 7.141 3.660 1.00 81.50 194 ARG A N 1
ATOM 1496 C CA . ARG A 1 194 ? -1.490 7.223 2.709 1.00 81.50 194 ARG A CA 1
ATOM 1497 C C . ARG A 1 194 ? -1.914 7.927 1.438 1.00 81.50 194 ARG A C 1
ATOM 1499 O O . ARG A 1 194 ? -2.987 7.687 0.887 1.00 81.50 194 ARG A O 1
ATOM 1506 N N . SER A 1 195 ? -0.987 8.702 0.903 1.00 74.62 195 SER A N 1
ATOM 1507 C CA . SER A 1 195 ? -1.047 9.197 -0.461 1.00 74.62 195 SER A CA 1
ATOM 1508 C C . SER A 1 195 ? 0.260 8.862 -1.166 1.00 74.62 195 SER A C 1
ATOM 1510 O O . SER A 1 195 ? 1.350 9.188 -0.697 1.00 74.62 195 SER A O 1
ATOM 1512 N N . ILE A 1 196 ? 0.152 8.158 -2.292 1.00 63.84 196 ILE A N 1
ATOM 1513 C CA . ILE A 1 196 ? 1.271 8.042 -3.222 1.00 63.84 196 ILE A CA 1
ATOM 1514 C C . ILE A 1 196 ? 1.312 9.361 -3.993 1.00 63.84 196 ILE A C 1
ATOM 1516 O O . ILE A 1 196 ? 0.375 9.672 -4.730 1.00 63.84 196 ILE A O 1
ATOM 1520 N N . VAL A 1 197 ? 2.369 10.142 -3.784 1.00 66.38 197 VAL A N 1
ATOM 1521 C CA . VAL A 1 197 ? 2.555 11.454 -4.419 1.00 66.38 197 VAL A CA 1
ATOM 1522 C C . VAL A 1 197 ? 3.147 11.281 -5.812 1.00 66.38 197 VAL A C 1
ATOM 1524 O O . VAL A 1 197 ? 2.710 11.941 -6.754 1.00 66.38 197 VAL A O 1
ATOM 1527 N N . SER A 1 198 ? 4.069 10.329 -5.956 1.00 61.06 198 SER A N 1
ATOM 1528 C CA . SER A 1 198 ? 4.520 9.810 -7.241 1.00 61.06 198 SER A CA 1
ATOM 1529 C C . SER A 1 198 ? 4.345 8.300 -7.257 1.00 61.06 198 SER A C 1
ATOM 1531 O O . SER A 1 198 ? 4.920 7.583 -6.436 1.00 61.06 198 SER A O 1
ATOM 1533 N N . HIS A 1 199 ? 3.509 7.800 -8.170 1.00 51.09 199 HIS A N 1
ATOM 1534 C CA . HIS A 1 199 ? 3.524 6.377 -8.483 1.00 51.09 199 HIS A CA 1
ATOM 1535 C C . HIS A 1 199 ? 4.888 6.112 -9.102 1.00 51.09 199 HIS A C 1
ATOM 1537 O O . HIS A 1 199 ? 5.065 6.430 -10.269 1.00 51.09 199 HIS A O 1
ATOM 1543 N N . GLY A 1 200 ? 5.833 5.592 -8.312 1.00 52.38 200 GLY A N 1
ATOM 1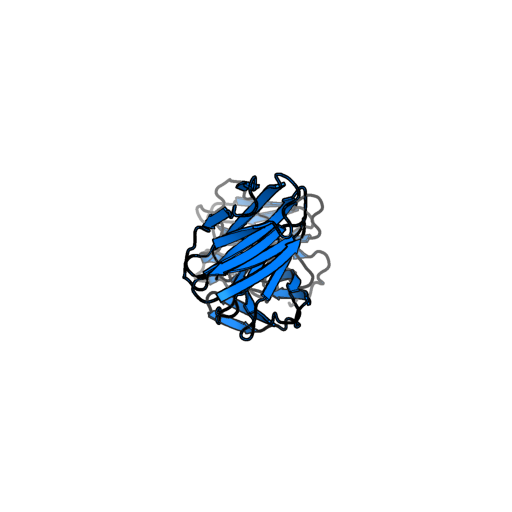544 C CA . GLY A 1 200 ? 7.012 4.940 -8.871 1.00 52.38 200 GLY A CA 1
ATOM 15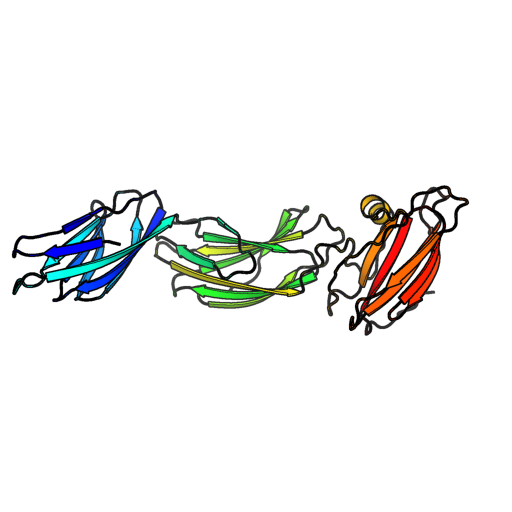45 C C . GLY A 1 200 ? 6.553 4.009 -9.987 1.00 52.38 200 GLY A C 1
ATOM 1546 O O . GLY A 1 200 ? 5.487 3.386 -9.878 1.00 52.38 200 GLY A O 1
ATOM 1547 N N . ASP A 1 201 ? 7.280 4.024 -11.091 1.00 47.03 201 ASP A N 1
ATOM 1548 C CA . ASP A 1 201 ? 6.730 3.676 -12.387 1.00 47.03 201 ASP A CA 1
ATOM 1549 C C . ASP A 1 201 ? 6.412 2.190 -12.518 1.00 47.03 201 ASP A C 1
ATOM 1551 O O . ASP A 1 201 ? 7.223 1.376 -12.948 1.00 47.03 201 ASP A O 1
ATOM 1555 N N . ASP A 1 202 ? 5.154 1.842 -12.248 1.00 40.66 202 ASP A N 1
ATOM 1556 C CA . ASP A 1 202 ? 4.591 0.488 -12.376 1.00 40.66 202 ASP A CA 1
ATOM 1557 C C . ASP A 1 202 ? 4.749 -0.098 -13.808 1.00 40.66 202 ASP A C 1
ATOM 1559 O O . ASP A 1 202 ? 4.492 -1.277 -14.053 1.00 40.66 202 ASP A O 1
ATOM 1563 N N . GLY A 1 203 ? 5.168 0.730 -14.779 1.00 44.06 203 GLY A N 1
ATOM 1564 C CA . GLY A 1 203 ? 5.439 0.366 -16.170 1.00 44.06 203 GLY A CA 1
ATOM 1565 C C . GLY A 1 203 ? 6.849 0.672 -16.692 1.00 44.06 203 GLY A C 1
ATOM 1566 O O . GLY A 1 203 ? 7.079 0.420 -17.881 1.00 44.06 203 GLY A O 1
ATOM 1567 N N . CYS A 1 204 ? 7.767 1.208 -15.880 1.00 49.91 204 CYS A N 1
ATOM 1568 C CA . CYS A 1 204 ? 9.130 1.502 -16.321 1.00 49.91 204 CYS A CA 1
ATOM 1569 C C . CYS A 1 204 ? 10.077 0.366 -15.927 1.00 49.91 204 CYS A C 1
ATOM 1571 O O . CYS A 1 204 ? 10.038 -0.190 -14.831 1.00 49.91 204 CYS A O 1
ATOM 1573 N N . HIS A 1 205 ? 10.895 -0.067 -16.884 1.00 49.22 205 HIS A N 1
ATOM 1574 C CA . HIS A 1 205 ? 11.730 -1.253 -16.707 1.00 49.22 205 HIS A CA 1
ATOM 1575 C C . HIS A 1 205 ? 13.099 -0.932 -16.130 1.00 49.22 205 HIS A C 1
ATOM 1577 O O . HIS A 1 205 ? 13.739 -1.856 -15.621 1.00 49.22 205 HIS A O 1
ATOM 1583 N N . HIS A 1 206 ? 13.518 0.334 -16.218 1.00 50.34 206 HIS A N 1
ATOM 1584 C CA . HIS A 1 206 ? 14.769 0.853 -15.682 1.00 50.34 206 HIS A CA 1
ATOM 1585 C C . HIS A 1 206 ? 14.583 2.315 -15.257 1.00 50.34 206 HIS A C 1
ATOM 1587 O O . HIS A 1 206 ? 14.541 3.195 -16.119 1.00 50.34 206 HIS A O 1
ATOM 1593 N N . ASP A 1 207 ? 14.596 2.554 -13.947 1.00 49.00 207 ASP A N 1
ATOM 1594 C CA . ASP A 1 207 ? 14.602 3.894 -13.332 1.00 49.00 207 ASP A CA 1
ATOM 1595 C C . ASP A 1 207 ? 16.054 4.382 -13.127 1.00 49.00 207 ASP A C 1
ATOM 1597 O O . ASP A 1 207 ? 16.394 5.110 -12.191 1.00 49.00 207 ASP A O 1
ATOM 1601 N N . CYS A 1 208 ? 16.979 3.884 -13.957 1.00 48.84 208 CYS A N 1
ATOM 1602 C CA . CYS A 1 208 ? 18.409 4.123 -13.811 1.00 48.84 208 CYS A CA 1
ATOM 1603 C C . CYS A 1 208 ? 18.894 5.171 -14.824 1.00 48.84 208 CYS A C 1
ATOM 1605 O O . CYS A 1 208 ? 18.938 4.880 -16.026 1.00 48.84 208 CYS A O 1
ATOM 1607 N N . PRO A 1 209 ? 19.385 6.342 -14.372 1.00 46.31 209 PRO A N 1
ATOM 1608 C CA . PRO A 1 209 ? 19.925 7.364 -15.269 1.00 46.31 209 PRO A CA 1
ATOM 1609 C C . PRO A 1 209 ? 21.177 6.909 -16.040 1.00 46.31 209 PRO A C 1
ATOM 1611 O O . PRO A 1 209 ? 21.386 7.346 -17.177 1.00 46.31 209 PRO A O 1
ATOM 1614 N N . ASP A 1 210 ? 21.959 5.973 -15.484 1.00 42.69 210 ASP A N 1
ATOM 1615 C CA . ASP A 1 210 ? 23.342 5.730 -15.922 1.00 42.69 210 ASP A CA 1
ATOM 1616 C C . ASP A 1 210 ? 23.663 4.315 -16.448 1.00 42.69 210 ASP A C 1
ATOM 1618 O O . ASP A 1 210 ? 24.771 4.103 -16.949 1.00 42.69 210 ASP A O 1
ATOM 1622 N N . LEU A 1 211 ? 22.740 3.341 -16.411 1.00 50.56 211 LEU A N 1
ATOM 1623 C CA . LEU A 1 211 ? 23.019 1.985 -16.914 1.00 50.56 211 LEU A CA 1
ATOM 1624 C C . LEU A 1 211 ? 21.887 1.389 -17.754 1.00 50.56 211 LEU A C 1
ATOM 1626 O O . LEU A 1 211 ? 20.776 1.169 -17.288 1.00 50.56 211 LEU A O 1
ATOM 1630 N N . ILE A 1 212 ? 22.222 1.040 -18.999 1.00 58.66 212 ILE A N 1
ATOM 1631 C CA . ILE A 1 212 ? 21.442 0.106 -19.813 1.00 58.66 212 ILE A CA 1
ATOM 1632 C C . ILE A 1 212 ? 22.164 -1.240 -19.757 1.00 58.66 212 ILE A C 1
ATOM 1634 O O . ILE A 1 212 ? 23.255 -1.382 -20.312 1.00 58.66 212 ILE A O 1
ATOM 1638 N N . HIS A 1 213 ? 21.567 -2.237 -19.109 1.00 61.47 213 HIS A N 1
ATOM 1639 C CA . HIS A 1 213 ? 22.083 -3.602 -19.142 1.00 61.47 213 HIS A CA 1
ATOM 1640 C C . HIS A 1 213 ? 21.559 -4.334 -20.391 1.00 61.47 213 HIS A C 1
ATOM 1642 O O . HIS A 1 213 ? 20.359 -4.484 -20.578 1.00 61.47 213 HIS A O 1
ATOM 1648 N N . GLU A 1 214 ? 22.432 -4.862 -21.254 1.00 63.81 214 GLU A N 1
ATOM 1649 C CA . GLU A 1 214 ? 21.994 -5.551 -22.489 1.00 63.81 214 GLU A CA 1
ATOM 1650 C C . GLU A 1 214 ? 21.032 -6.727 -22.219 1.00 63.81 214 GLU A C 1
ATOM 1652 O O . GLU A 1 214 ? 20.052 -6.923 -22.937 1.00 63.81 214 GLU A O 1
ATOM 1657 N N . ASN A 1 215 ? 21.258 -7.471 -21.131 1.00 62.44 215 ASN A N 1
ATOM 1658 C CA . ASN A 1 215 ? 20.378 -8.570 -20.713 1.00 62.44 215 ASN A CA 1
ATOM 1659 C C . ASN A 1 215 ? 18.991 -8.079 -20.255 1.00 62.44 215 ASN A C 1
ATOM 1661 O O . ASN A 1 215 ? 17.997 -8.809 -20.342 1.00 62.44 215 ASN A O 1
ATOM 1665 N N . SER A 1 216 ? 18.912 -6.844 -19.756 1.00 61.97 216 SER A N 1
ATOM 1666 C CA . SER A 1 216 ? 17.665 -6.238 -19.297 1.00 61.97 216 SER A CA 1
ATOM 1667 C C . SER A 1 216 ? 16.831 -5.712 -20.469 1.00 61.97 216 SER A C 1
ATOM 1669 O O . SER A 1 216 ? 15.609 -5.840 -20.448 1.00 61.97 216 SER A O 1
ATOM 1671 N N . LEU A 1 217 ? 17.482 -5.271 -21.556 1.00 70.94 217 LEU A N 1
ATOM 1672 C CA . LEU A 1 217 ? 16.812 -4.944 -22.820 1.00 70.94 217 LEU A CA 1
ATOM 1673 C C . LEU A 1 217 ? 16.030 -6.137 -23.371 1.00 70.94 217 LEU A C 1
ATOM 1675 O O . LEU A 1 217 ? 14.861 -6.005 -23.719 1.00 70.94 217 LEU A O 1
ATOM 1679 N N . GLN A 1 218 ? 16.656 -7.313 -23.428 1.00 73.62 218 GLN A N 1
ATOM 1680 C CA . GLN A 1 218 ? 16.042 -8.490 -24.048 1.00 73.62 218 GLN A CA 1
ATOM 1681 C C . GLN A 1 218 ? 14.868 -9.053 -23.241 1.00 73.62 218 GLN A C 1
ATOM 1683 O O . GLN A 1 218 ? 13.849 -9.431 -23.814 1.00 73.62 218 GLN A O 1
ATOM 1688 N N . SER A 1 219 ? 15.004 -9.104 -21.914 1.00 67.62 219 SER A N 1
ATOM 1689 C CA . SER A 1 219 ? 13.954 -9.592 -21.006 1.00 67.62 219 SER A CA 1
ATOM 1690 C C . SER A 1 219 ? 12.821 -8.581 -20.797 1.00 67.62 219 SER A C 1
ATOM 1692 O O . SER A 1 219 ? 11.702 -8.956 -20.436 1.00 67.62 219 SER A O 1
ATOM 1694 N N . GLY A 1 220 ? 13.115 -7.303 -21.033 1.00 67.06 220 GLY A N 1
ATOM 1695 C CA . GLY A 1 220 ? 12.212 -6.192 -20.816 1.00 67.06 220 GLY A CA 1
ATOM 1696 C C . GLY A 1 220 ? 11.455 -5.699 -22.050 1.00 67.06 220 GLY A C 1
ATOM 1697 O O . GLY A 1 220 ? 10.419 -5.055 -21.903 1.00 67.06 220 GLY A O 1
ATOM 1698 N N . ALA A 1 221 ? 11.941 -5.971 -23.259 1.00 79.19 221 ALA A N 1
ATOM 1699 C CA . ALA A 1 221 ? 11.444 -5.284 -24.444 1.00 79.19 221 ALA A CA 1
ATOM 1700 C C . ALA A 1 221 ? 9.955 -5.508 -24.735 1.00 79.19 221 ALA A C 1
ATOM 1702 O O . ALA A 1 221 ? 9.462 -6.637 -24.748 1.00 79.19 221 ALA A O 1
ATOM 1703 N N . HIS A 1 222 ? 9.255 -4.415 -25.044 1.00 83.94 222 HIS A N 1
ATOM 1704 C CA . HIS A 1 222 ? 7.890 -4.471 -25.549 1.00 83.94 222 HIS A CA 1
ATOM 1705 C C . HIS A 1 222 ? 7.890 -4.708 -27.070 1.00 83.94 222 HIS A C 1
ATOM 1707 O O . HIS A 1 222 ? 8.500 -3.918 -27.797 1.00 83.94 222 HIS A O 1
ATOM 1713 N N . PRO A 1 223 ? 7.226 -5.761 -27.581 1.00 86.69 223 PRO A N 1
ATOM 1714 C CA . PRO A 1 223 ? 7.132 -6.000 -29.016 1.00 86.69 223 PRO A CA 1
ATOM 1715 C C . PRO A 1 223 ? 6.191 -4.989 -29.691 1.00 86.69 223 PRO A C 1
ATOM 1717 O O . PRO A 1 223 ? 5.049 -4.823 -29.269 1.00 86.69 223 PRO A O 1
ATOM 1720 N N . ILE A 1 224 ? 6.648 -4.335 -30.763 1.00 82.69 224 ILE A N 1
ATOM 1721 C CA . ILE A 1 224 ? 5.869 -3.366 -31.549 1.00 82.69 224 ILE A CA 1
ATOM 1722 C C . ILE A 1 224 ? 5.716 -3.890 -32.984 1.00 82.69 224 ILE A C 1
ATOM 1724 O O . ILE A 1 224 ? 6.638 -3.785 -33.789 1.00 82.69 224 ILE A O 1
ATOM 1728 N N . GLU A 1 225 ? 4.539 -4.427 -33.324 1.00 77.12 225 GLU A N 1
ATOM 1729 C CA . GLU A 1 225 ? 4.244 -5.013 -34.647 1.00 77.12 225 GLU A CA 1
ATOM 1730 C C . GLU A 1 225 ? 3.266 -4.139 -35.452 1.00 77.12 225 GLU A C 1
ATOM 1732 O O . GLU A 1 225 ? 2.081 -4.448 -35.560 1.00 77.12 225 GLU A O 1
ATOM 1737 N N . ASN A 1 226 ? 3.718 -3.008 -36.008 1.00 64.06 226 ASN A N 1
ATOM 1738 C CA . ASN A 1 226 ? 2.838 -2.035 -36.694 1.00 64.06 226 ASN A CA 1
ATOM 1739 C C . ASN A 1 226 ? 1.658 -1.527 -35.834 1.00 64.06 226 ASN A C 1
ATOM 1741 O O . ASN A 1 226 ? 0.659 -1.022 -36.353 1.00 64.06 226 ASN A O 1
ATOM 1745 N N . THR A 1 227 ? 1.768 -1.655 -34.515 1.00 72.00 227 THR A N 1
ATOM 1746 C CA . THR A 1 227 ? 0.781 -1.219 -33.530 1.00 72.00 227 THR A CA 1
ATOM 1747 C C . THR A 1 227 ? 1.273 0.017 -32.787 1.00 72.00 227 THR A C 1
ATOM 1749 O O . THR A 1 227 ? 2.457 0.355 -32.787 1.00 72.00 227 THR A O 1
ATOM 1752 N N . ARG A 1 228 ? 0.337 0.723 -32.152 1.00 80.69 228 ARG A N 1
ATOM 1753 C CA . ARG A 1 228 ? 0.646 1.804 -31.217 1.00 80.69 228 ARG A CA 1
ATOM 1754 C C . ARG A 1 228 ? 0.784 1.209 -29.820 1.00 80.69 228 ARG A C 1
ATOM 1756 O O . ARG A 1 228 ? -0.137 0.538 -29.361 1.00 80.69 228 ARG A O 1
ATOM 1763 N N . TRP A 1 229 ? 1.897 1.495 -29.157 1.00 82.56 229 TRP A N 1
ATOM 1764 C CA . TRP A 1 229 ? 2.074 1.243 -27.732 1.00 82.56 229 TRP A CA 1
ATOM 1765 C C . TRP A 1 229 ? 1.923 2.558 -26.965 1.00 82.56 229 TRP A C 1
ATOM 1767 O O . TRP A 1 229 ? 2.424 3.598 -27.394 1.00 82.56 229 TRP A O 1
ATOM 1777 N N . GLU A 1 230 ? 1.190 2.512 -25.858 1.00 81.00 230 GLU A N 1
ATOM 1778 C CA . GLU A 1 230 ? 1.025 3.623 -24.928 1.00 81.00 230 GLU A CA 1
ATOM 1779 C C . GLU A 1 230 ? 1.436 3.146 -23.538 1.00 81.00 230 GLU A C 1
ATOM 1781 O O . GLU A 1 230 ? 1.053 2.055 -23.111 1.00 81.00 230 GLU A O 1
ATOM 1786 N N . THR A 1 231 ? 2.206 3.974 -22.840 1.00 72.31 231 THR A N 1
ATOM 1787 C CA . THR A 1 231 ? 2.612 3.753 -21.453 1.00 72.31 231 THR A CA 1
ATOM 1788 C C . THR A 1 231 ? 2.514 5.064 -20.678 1.00 72.31 231 THR A C 1
ATOM 1790 O O . THR A 1 231 ? 2.374 6.138 -21.273 1.00 72.31 231 THR A O 1
ATOM 1793 N N . ARG A 1 232 ? 2.524 4.972 -19.352 1.00 69.31 232 ARG A N 1
ATOM 1794 C CA . ARG A 1 232 ? 2.545 6.109 -18.429 1.00 69.31 232 ARG A CA 1
ATOM 1795 C C . ARG A 1 232 ? 3.712 5.908 -17.472 1.00 69.31 232 ARG A C 1
ATOM 1797 O O . ARG A 1 232 ? 3.951 4.774 -17.073 1.00 69.31 232 ARG A O 1
ATOM 1804 N N . GLY A 1 233 ? 4.363 7.009 -17.129 1.00 66.00 233 GLY A N 1
ATOM 1805 C CA . GLY A 1 233 ? 5.472 7.068 -16.186 1.00 66.00 233 GLY A CA 1
ATOM 1806 C C . GLY A 1 233 ? 5.521 8.435 -15.510 1.00 66.00 233 GLY A C 1
ATOM 1807 O O . GLY A 1 233 ? 4.744 9.340 -15.865 1.00 66.00 233 GLY A O 1
ATOM 1808 N N . TRP A 1 234 ? 6.398 8.574 -14.532 1.00 69.25 234 TRP A N 1
ATOM 1809 C CA . TRP A 1 234 ? 6.507 9.701 -13.629 1.00 69.25 234 TRP A CA 1
ATOM 1810 C C . TRP A 1 234 ? 7.971 10.041 -13.365 1.00 69.25 234 TRP A C 1
ATOM 1812 O O . TRP A 1 234 ? 8.683 9.347 -12.657 1.00 69.25 234 TRP A O 1
ATOM 1822 N N . LEU A 1 235 ? 8.378 11.230 -13.808 1.00 70.19 235 LEU A N 1
ATOM 1823 C CA . LEU A 1 235 ? 9.713 11.755 -13.539 1.00 70.19 235 LEU A CA 1
ATOM 1824 C C . LEU A 1 235 ? 9.699 12.721 -12.346 1.00 70.19 235 LEU A C 1
ATOM 1826 O O . LEU A 1 235 ? 8.860 13.622 -12.263 1.00 70.19 235 LEU A O 1
ATOM 1830 N N . SER A 1 236 ? 10.672 12.583 -11.447 1.00 67.69 236 SER A N 1
ATOM 1831 C CA . SER A 1 236 ? 10.859 13.390 -10.234 1.00 67.69 236 SER A CA 1
ATOM 1832 C C . SER A 1 236 ? 12.307 13.893 -10.092 1.00 67.69 236 SER A C 1
ATOM 1834 O O . SER A 1 236 ? 13.098 13.810 -11.024 1.00 67.69 236 SER A O 1
ATOM 1836 N N . GLU A 1 237 ? 12.679 14.535 -8.975 1.00 66.69 237 GLU A N 1
ATOM 1837 C CA . GLU A 1 237 ? 14.090 14.932 -8.720 1.00 66.69 237 GLU A CA 1
ATOM 1838 C C . GLU A 1 237 ? 15.003 13.738 -8.494 1.00 66.69 237 GLU A C 1
ATOM 1840 O O . GLU A 1 237 ? 16.194 13.815 -8.792 1.00 66.69 237 GLU A O 1
ATOM 1845 N N . ASN A 1 238 ? 14.423 12.631 -8.042 1.00 62.59 238 ASN A N 1
ATOM 1846 C 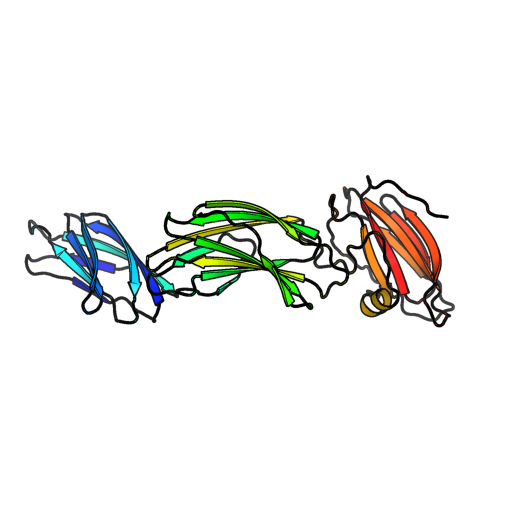CA . ASN A 1 238 ? 15.136 11.393 -7.774 1.00 62.59 238 ASN A CA 1
ATOM 1847 C C . ASN A 1 238 ? 14.955 10.366 -8.898 1.00 62.59 238 ASN A C 1
ATOM 1849 O O . ASN A 1 238 ? 15.748 9.437 -8.992 1.00 62.59 238 ASN A O 1
ATOM 1853 N N . ASP A 1 239 ? 13.962 10.574 -9.766 1.00 65.31 239 ASP A N 1
ATOM 1854 C CA . ASP A 1 239 ? 13.701 9.768 -10.954 1.00 65.31 239 ASP A CA 1
ATOM 1855 C C . ASP A 1 239 ? 13.781 10.633 -12.211 1.00 65.31 239 ASP A C 1
ATOM 1857 O O . ASP A 1 239 ? 12.840 11.321 -12.610 1.00 65.31 239 ASP A O 1
ATOM 1861 N N . THR A 1 240 ? 14.978 10.704 -12.775 1.00 73.44 240 THR A N 1
ATOM 1862 C CA . THR A 1 240 ? 15.280 11.682 -13.824 1.00 73.44 240 THR A CA 1
ATOM 1863 C C . THR A 1 240 ? 15.201 11.102 -15.226 1.00 73.44 240 THR A C 1
ATOM 1865 O O . THR A 1 240 ? 15.173 11.871 -16.196 1.00 73.44 240 THR A O 1
ATOM 1868 N N . VAL A 1 241 ? 15.195 9.772 -15.349 1.00 78.25 241 VAL A N 1
ATOM 1869 C CA . VAL A 1 241 ? 15.256 9.066 -16.625 1.00 78.25 241 VAL A CA 1
ATOM 1870 C C . VAL A 1 241 ? 14.544 7.724 -16.529 1.00 78.25 241 VAL A C 1
ATOM 1872 O O . VAL A 1 241 ? 15.028 6.813 -15.866 1.00 78.25 241 VAL A O 1
ATOM 1875 N N . ASP A 1 242 ? 13.536 7.575 -17.373 1.00 76.31 242 ASP A N 1
ATOM 1876 C CA . ASP A 1 242 ? 12.887 6.308 -17.665 1.00 76.31 242 ASP A CA 1
ATOM 1877 C C . ASP A 1 242 ? 13.495 5.680 -18.909 1.00 76.31 242 ASP A C 1
ATOM 1879 O O . ASP A 1 242 ? 13.735 6.367 -19.915 1.00 76.31 242 ASP A O 1
ATOM 1883 N N . VAL A 1 243 ? 13.663 4.359 -18.909 1.00 79.38 243 VAL A N 1
ATOM 1884 C CA . VAL A 1 243 ? 14.105 3.620 -20.094 1.00 79.38 243 VAL A CA 1
ATOM 1885 C C . VAL A 1 243 ? 13.124 2.513 -20.464 1.00 79.38 243 VAL A C 1
ATOM 1887 O O . VAL A 1 243 ? 12.902 1.552 -19.732 1.00 79.38 243 VAL A O 1
ATOM 1890 N N . TYR A 1 244 ? 12.623 2.605 -21.691 1.00 80.94 244 TYR A N 1
ATOM 1891 C CA . TYR A 1 244 ? 11.666 1.694 -22.295 1.00 80.94 244 TYR A CA 1
ATOM 1892 C C . TYR A 1 244 ? 12.342 0.886 -23.416 1.00 80.94 244 TYR A C 1
ATOM 1894 O O . TYR A 1 244 ? 12.583 1.417 -24.510 1.00 80.94 244 TYR A O 1
ATOM 1902 N N . PRO A 1 245 ? 12.665 -0.399 -23.184 1.00 84.75 245 PRO A N 1
ATOM 1903 C CA . PRO A 1 245 ? 13.164 -1.268 -24.233 1.00 84.75 245 PRO A CA 1
ATOM 1904 C C . PRO A 1 245 ? 12.029 -1.654 -25.186 1.00 84.75 245 PRO A C 1
ATOM 1906 O O . PRO A 1 245 ? 10.925 -2.007 -24.765 1.00 84.75 245 PRO A O 1
ATOM 1909 N N . ILE A 1 246 ? 12.307 -1.624 -26.485 1.00 88.81 246 ILE A N 1
ATOM 1910 C CA . ILE A 1 246 ? 11.358 -1.990 -27.541 1.00 88.81 246 ILE A CA 1
ATOM 1911 C C . ILE A 1 246 ? 11.957 -3.083 -28.421 1.00 88.81 246 ILE A C 1
ATOM 1913 O O . ILE A 1 246 ? 13.163 -3.105 -28.663 1.00 88.81 246 ILE A O 1
ATOM 1917 N N . PHE A 1 247 ? 11.112 -3.987 -28.906 1.00 90.69 247 PHE A N 1
ATOM 1918 C CA . PHE A 1 247 ? 11.480 -5.022 -29.864 1.00 90.69 247 PHE A CA 1
ATOM 1919 C C . PHE A 1 247 ? 10.644 -4.857 -31.129 1.00 90.69 247 PHE A C 1
ATOM 1921 O O . PHE A 1 247 ? 9.417 -4.865 -31.077 1.00 90.69 247 PHE A O 1
ATOM 1928 N N . ILE A 1 248 ? 11.304 -4.706 -32.270 1.00 91.38 248 ILE A N 1
ATOM 1929 C CA . ILE A 1 248 ? 10.653 -4.645 -33.577 1.00 91.38 248 ILE A CA 1
ATOM 1930 C C . ILE A 1 248 ? 10.826 -6.021 -34.228 1.00 91.38 248 ILE A C 1
ATOM 1932 O O . ILE A 1 248 ? 11.959 -6.380 -34.554 1.00 91.38 248 ILE A O 1
ATOM 1936 N N . PRO A 1 249 ? 9.761 -6.812 -34.420 1.00 90.06 249 PRO A N 1
ATOM 1937 C CA . PRO A 1 249 ? 9.862 -8.064 -35.150 1.00 90.06 249 PRO A CA 1
ATOM 1938 C C . PRO A 1 249 ? 9.975 -7.807 -36.648 1.00 90.06 249 PRO A C 1
ATOM 1940 O O . PRO A 1 249 ? 9.435 -6.838 -37.180 1.00 90.06 249 PRO A O 1
ATOM 1943 N N . GLY A 1 250 ? 10.661 -8.715 -37.329 1.00 88.75 250 GLY A N 1
ATOM 1944 C CA . GLY A 1 250 ? 10.851 -8.664 -38.770 1.00 88.75 250 GLY A CA 1
ATOM 1945 C C . GLY A 1 250 ? 12.217 -9.194 -39.169 1.00 88.75 250 GLY A C 1
ATOM 1946 O O . GLY A 1 250 ? 13.006 -9.657 -38.341 1.00 88.75 250 GLY A O 1
ATOM 1947 N N . GLU A 1 251 ? 12.495 -9.110 -40.459 1.00 88.00 251 GLU A N 1
ATOM 1948 C CA . GLU A 1 251 ? 13.772 -9.526 -41.018 1.00 88.00 251 GLU A CA 1
ATOM 1949 C C . GLU A 1 251 ? 14.801 -8.388 -40.999 1.00 88.00 251 GLU A C 1
ATOM 1951 O O . GLU A 1 251 ? 14.480 -7.232 -41.253 1.00 88.00 251 GLU A O 1
ATOM 1956 N N . ILE A 1 252 ? 16.080 -8.706 -40.791 1.00 81.31 252 ILE A N 1
ATOM 1957 C CA . ILE A 1 252 ? 17.167 -7.715 -40.622 1.00 81.31 252 ILE A CA 1
ATOM 1958 C C . ILE A 1 252 ? 17.362 -6.729 -41.793 1.00 81.31 252 ILE A C 1
ATOM 1960 O O . ILE A 1 252 ? 18.089 -5.748 -41.655 1.00 81.31 252 ILE A O 1
ATOM 1964 N N . TRP A 1 253 ? 16.774 -7.004 -42.961 1.00 82.75 253 TRP A N 1
ATOM 1965 C CA . TRP A 1 253 ? 16.823 -6.138 -44.143 1.00 82.75 253 TRP A CA 1
ATOM 1966 C C . TRP A 1 253 ? 15.667 -5.129 -44.204 1.00 82.75 253 TRP A C 1
ATOM 1968 O O . TRP A 1 253 ? 15.682 -4.238 -45.056 1.00 82.75 253 TRP A O 1
ATOM 1978 N N . GLU A 1 254 ? 14.661 -5.268 -43.342 1.00 88.25 254 GLU A N 1
ATOM 1979 C CA . GLU A 1 254 ? 13.557 -4.324 -43.229 1.00 88.25 254 GLU A CA 1
ATOM 1980 C C . GLU A 1 254 ? 14.007 -3.034 -42.536 1.00 88.25 254 GLU A C 1
ATOM 1982 O O . GLU A 1 254 ? 14.910 -3.027 -41.700 1.00 88.25 254 GLU A O 1
ATOM 1987 N N . THR A 1 255 ? 13.326 -1.935 -42.857 1.00 88.19 255 THR A N 1
ATOM 1988 C CA . THR A 1 255 ? 13.509 -0.652 -42.177 1.00 88.19 255 THR A CA 1
ATOM 1989 C C . THR A 1 255 ? 12.158 -0.162 -41.691 1.00 88.19 255 THR A C 1
ATOM 1991 O O . THR A 1 255 ? 11.251 0.079 -42.489 1.00 88.19 255 THR A O 1
ATOM 1994 N N . HIS A 1 256 ? 12.057 0.046 -40.386 1.00 88.81 256 HIS A N 1
ATOM 1995 C CA . HIS A 1 256 ? 10.881 0.554 -39.697 1.00 88.81 256 HIS A CA 1
ATOM 1996 C C . HIS A 1 256 ? 11.132 1.988 -39.229 1.00 88.81 256 HIS A C 1
ATOM 1998 O O . HIS A 1 256 ? 12.237 2.339 -38.811 1.00 88.81 256 HIS A O 1
ATOM 2004 N N . ARG A 1 257 ? 10.109 2.845 -39.303 1.00 89.94 257 ARG A N 1
ATOM 2005 C CA . ARG A 1 257 ? 10.153 4.198 -38.729 1.00 89.94 257 ARG A CA 1
ATOM 2006 C C . ARG A 1 257 ? 9.470 4.163 -37.371 1.00 89.94 257 ARG A C 1
ATOM 2008 O O . ARG A 1 257 ? 8.245 4.118 -37.310 1.00 89.94 257 ARG A O 1
ATOM 2015 N N . VAL A 1 258 ? 10.250 4.248 -36.301 1.00 89.94 258 VAL A N 1
ATOM 2016 C CA . VAL A 1 258 ? 9.703 4.387 -34.948 1.00 89.94 258 VAL A CA 1
ATOM 2017 C C . VAL A 1 258 ? 9.495 5.864 -34.652 1.00 89.94 258 VAL A C 1
ATOM 2019 O O . VAL A 1 258 ? 10.365 6.690 -34.937 1.00 89.94 258 VAL A O 1
ATOM 2022 N N . ILE A 1 259 ? 8.325 6.197 -34.109 1.00 90.69 259 ILE A N 1
ATOM 2023 C CA . ILE A 1 259 ? 7.959 7.548 -33.683 1.00 90.69 259 ILE A CA 1
ATOM 2024 C C . ILE A 1 259 ? 7.429 7.451 -32.257 1.00 90.69 259 ILE A C 1
ATOM 2026 O O . ILE A 1 259 ? 6.464 6.731 -32.010 1.00 90.69 259 ILE A O 1
ATOM 2030 N N . ALA A 1 260 ? 8.043 8.193 -31.342 1.00 91.12 260 ALA A N 1
ATOM 2031 C CA . ALA A 1 260 ? 7.577 8.344 -29.972 1.00 91.12 260 ALA A CA 1
ATOM 2032 C C . ALA A 1 260 ? 7.075 9.775 -29.758 1.00 91.12 260 ALA A C 1
ATOM 2034 O O . ALA A 1 260 ? 7.655 10.726 -30.290 1.00 91.12 260 ALA A O 1
ATOM 2035 N N . ASN A 1 261 ? 5.987 9.908 -29.000 1.00 92.00 261 ASN A N 1
ATOM 2036 C CA . ASN A 1 261 ? 5.364 11.181 -28.655 1.00 92.00 261 ASN A CA 1
ATOM 2037 C C . ASN A 1 261 ? 5.131 11.229 -27.148 1.00 92.00 261 ASN A C 1
ATOM 2039 O O . ASN A 1 261 ? 4.641 10.251 -26.582 1.00 92.00 261 ASN A O 1
ATOM 2043 N N . LEU A 1 262 ? 5.432 12.367 -26.533 1.00 89.12 262 LEU A N 1
ATOM 2044 C CA . LEU A 1 262 ? 4.992 12.660 -25.177 1.00 89.12 262 LEU A CA 1
ATOM 2045 C C . LEU A 1 262 ? 3.531 13.112 -25.179 1.00 89.12 262 LEU A C 1
ATOM 2047 O O . LEU A 1 262 ? 3.003 13.576 -26.191 1.00 89.12 262 LEU A O 1
ATOM 2051 N N . ALA A 1 263 ? 2.874 12.956 -24.032 1.00 82.50 263 ALA A N 1
ATOM 2052 C CA . ALA A 1 263 ? 1.560 13.541 -23.815 1.00 82.50 263 ALA A CA 1
ATOM 2053 C C . ALA A 1 263 ? 1.659 15.075 -23.755 1.00 82.50 263 ALA A C 1
ATOM 2055 O O . ALA A 1 263 ? 2.642 15.624 -23.250 1.00 82.50 263 ALA A O 1
ATOM 2056 N N . ASP A 1 264 ? 0.614 15.762 -24.223 1.00 78.88 264 ASP A N 1
ATOM 2057 C CA . ASP A 1 264 ? 0.540 17.222 -24.170 1.00 78.88 264 ASP A CA 1
ATOM 2058 C C . ASP A 1 264 ? 0.733 17.723 -22.728 1.00 78.88 264 ASP A C 1
ATOM 2060 O O . ASP A 1 264 ? 0.010 17.328 -21.812 1.00 78.88 264 ASP A O 1
ATOM 2064 N N . GLY A 1 265 ? 1.710 18.610 -22.530 1.00 77.00 265 GLY A N 1
ATOM 2065 C CA . GLY A 1 265 ? 2.031 19.179 -21.217 1.00 77.00 265 GLY A CA 1
ATOM 2066 C C . GLY A 1 265 ? 3.017 18.366 -20.371 1.00 77.00 265 GLY A C 1
ATOM 2067 O O . GLY A 1 265 ? 3.328 18.793 -19.261 1.00 77.00 265 GLY A O 1
ATOM 2068 N N . ALA A 1 266 ? 3.547 17.245 -20.872 1.00 79.81 266 ALA A N 1
ATOM 2069 C CA . ALA A 1 266 ? 4.624 16.524 -20.199 1.00 79.81 266 ALA A CA 1
ATOM 2070 C C . ALA A 1 266 ? 5.905 17.378 -20.121 1.00 79.81 266 ALA A C 1
ATOM 2072 O O . ALA A 1 266 ? 6.369 17.914 -21.131 1.00 79.81 266 ALA A O 1
ATOM 2073 N N . ASN A 1 267 ? 6.498 17.472 -18.926 1.00 83.62 267 ASN A N 1
ATOM 2074 C CA . ASN A 1 267 ? 7.758 18.184 -18.682 1.00 83.62 267 ASN A CA 1
ATOM 2075 C C . ASN A 1 267 ? 8.973 17.251 -18.826 1.00 83.62 267 ASN A C 1
ATOM 2077 O O . ASN A 1 267 ? 9.735 17.027 -17.884 1.00 83.62 267 ASN A O 1
ATOM 2081 N N . ALA A 1 268 ? 9.128 16.670 -20.011 1.00 87.38 268 ALA A N 1
ATOM 2082 C CA . ALA A 1 268 ? 10.177 15.706 -20.307 1.00 87.38 268 ALA A CA 1
ATOM 2083 C C . ALA A 1 268 ? 10.719 15.897 -21.728 1.00 87.38 268 ALA A C 1
ATOM 2085 O O . ALA A 1 268 ? 10.176 16.649 -22.532 1.00 87.38 268 ALA A O 1
ATOM 2086 N N . LYS A 1 269 ? 11.804 15.194 -22.028 1.00 90.44 269 LYS A N 1
ATOM 2087 C CA . LYS A 1 269 ? 12.435 15.064 -23.339 1.00 90.44 269 LYS A CA 1
ATOM 2088 C C . LYS A 1 269 ? 12.567 13.588 -23.655 1.00 90.44 269 LYS A C 1
ATOM 2090 O O . LYS A 1 269 ? 12.586 12.754 -22.760 1.00 90.44 269 LYS A O 1
ATOM 2095 N N . MET A 1 270 ? 12.698 13.251 -24.924 1.00 91.56 270 MET A N 1
ATOM 2096 C CA . MET A 1 270 ? 12.885 11.877 -25.362 1.00 91.56 270 MET A CA 1
ATOM 2097 C C . MET A 1 270 ? 14.208 11.702 -26.084 1.00 91.56 270 MET A C 1
ATOM 2099 O O . MET A 1 270 ? 14.647 12.564 -26.851 1.00 91.56 270 MET A O 1
ATOM 2103 N N . GLN A 1 271 ? 14.800 10.532 -25.889 1.00 91.75 271 GLN A N 1
ATOM 2104 C CA . GLN A 1 271 ? 15.925 10.052 -26.667 1.00 91.75 271 GLN A CA 1
ATOM 2105 C C . GLN A 1 271 ? 15.599 8.660 -27.200 1.00 91.75 271 GLN A C 1
ATOM 2107 O O . GLN A 1 271 ? 15.375 7.732 -26.435 1.00 91.75 271 GLN A O 1
ATOM 2112 N N . LEU A 1 272 ? 15.596 8.499 -28.516 1.00 91.81 272 LEU A N 1
ATOM 2113 C CA . LEU A 1 272 ? 15.369 7.218 -29.169 1.00 91.81 272 LEU A CA 1
ATOM 2114 C C . LEU A 1 272 ? 16.705 6.691 -29.698 1.00 91.81 272 LEU A C 1
ATOM 2116 O O . LEU A 1 272 ? 17.350 7.353 -30.509 1.00 91.81 272 LEU A O 1
ATOM 2120 N N . GLN A 1 273 ? 17.128 5.522 -29.228 1.00 90.94 273 GLN A N 1
ATOM 2121 C CA . GLN A 1 273 ? 18.406 4.905 -29.567 1.00 90.94 273 GLN A CA 1
ATOM 2122 C C . GLN A 1 273 ? 18.190 3.656 -30.422 1.00 90.94 273 GLN A C 1
ATOM 2124 O O . GLN A 1 273 ? 17.500 2.718 -30.018 1.00 90.94 273 GLN A O 1
ATOM 2129 N N . SER A 1 274 ? 18.817 3.634 -31.594 1.00 90.31 274 SER A N 1
ATOM 2130 C CA . SER A 1 274 ? 18.951 2.452 -32.439 1.00 90.31 274 SER A CA 1
ATOM 2131 C C . SER A 1 274 ? 20.169 1.650 -32.007 1.00 90.31 274 SER A C 1
ATOM 2133 O O . SER A 1 274 ? 21.197 2.210 -31.629 1.00 90.31 274 SER A O 1
ATOM 2135 N N . TRP A 1 275 ? 20.049 0.333 -32.073 1.00 89.62 275 TRP A N 1
ATOM 2136 C CA . TRP A 1 275 ? 21.054 -0.616 -31.618 1.00 89.62 275 TRP A CA 1
ATOM 2137 C C . TRP A 1 275 ? 21.269 -1.661 -32.705 1.00 89.62 275 TRP A C 1
ATOM 2139 O O . TRP A 1 275 ? 20.347 -2.044 -33.427 1.00 89.62 275 TRP A O 1
ATOM 2149 N N . ASN A 1 276 ? 22.506 -2.108 -32.846 1.00 87.50 276 ASN A N 1
ATOM 2150 C CA . ASN A 1 276 ? 22.878 -3.154 -33.770 1.00 87.50 276 ASN A CA 1
ATOM 2151 C C . ASN A 1 276 ? 22.539 -4.524 -33.172 1.00 87.50 276 ASN A C 1
ATOM 2153 O O . ASN A 1 276 ? 23.082 -4.915 -32.143 1.00 87.50 276 ASN A O 1
ATOM 2157 N N . ASN A 1 277 ? 21.674 -5.256 -33.871 1.00 87.44 277 ASN A N 1
ATOM 2158 C CA . ASN A 1 277 ? 21.147 -6.556 -33.460 1.00 87.44 277 ASN A CA 1
ATOM 2159 C C . ASN A 1 277 ? 21.804 -7.746 -34.189 1.00 87.44 277 ASN A C 1
ATOM 2161 O O . ASN A 1 277 ? 21.409 -8.890 -33.993 1.00 87.44 277 ASN A O 1
ATOM 2165 N N . SER A 1 278 ? 22.790 -7.487 -35.057 1.00 81.94 278 SER A N 1
ATOM 2166 C CA . SER A 1 278 ? 23.432 -8.510 -35.905 1.00 81.94 278 SER A CA 1
ATOM 2167 C C . SER A 1 278 ? 24.640 -9.208 -35.263 1.00 81.94 278 SER A C 1
ATOM 2169 O O . SER A 1 278 ? 25.122 -10.215 -35.783 1.00 81.94 278 SER A O 1
ATOM 2171 N N . GLY A 1 279 ? 25.155 -8.662 -34.159 1.00 77.44 279 GLY A N 1
ATOM 2172 C CA . GLY A 1 279 ? 26.306 -9.193 -33.434 1.00 77.44 279 GLY A CA 1
ATOM 2173 C C . GLY A 1 279 ? 25.925 -10.094 -32.253 1.00 77.44 279 GLY A C 1
ATOM 2174 O O . GLY A 1 279 ? 24.752 -10.224 -31.918 1.00 77.44 279 GLY A O 1
ATOM 2175 N N . PRO A 1 280 ? 26.923 -10.697 -31.579 1.00 73.88 280 PRO A N 1
ATOM 2176 C CA . PRO A 1 280 ? 26.708 -11.453 -30.342 1.00 73.88 280 PRO A CA 1
ATOM 2177 C C . PRO A 1 280 ? 26.332 -10.571 -29.138 1.00 73.88 280 PRO A C 1
ATOM 2179 O O . PRO A 1 280 ? 25.885 -11.103 -28.128 1.00 73.88 280 PRO A O 1
ATOM 2182 N N . TYR A 1 281 ? 26.525 -9.254 -29.251 1.00 77.56 281 TYR A N 1
ATOM 2183 C CA . TYR A 1 281 ? 26.217 -8.245 -28.237 1.00 77.56 281 TYR A CA 1
ATOM 2184 C C . TYR A 1 281 ? 25.472 -7.089 -28.898 1.00 77.56 281 TYR A C 1
ATOM 2186 O O . TYR A 1 281 ? 25.713 -6.795 -30.077 1.00 77.56 281 TYR A O 1
ATOM 2194 N N . LEU A 1 282 ? 24.590 -6.440 -28.142 1.00 80.75 282 LEU A N 1
ATOM 2195 C CA . LEU A 1 282 ? 23.857 -5.274 -28.619 1.00 80.75 282 LEU A CA 1
ATOM 2196 C C . LEU A 1 282 ? 24.782 -4.057 -28.528 1.00 80.75 282 LEU A C 1
ATOM 2198 O O . LEU A 1 282 ? 25.317 -3.765 -27.467 1.00 80.75 282 LEU A O 1
ATOM 2202 N N . THR A 1 283 ? 24.964 -3.313 -29.622 1.00 81.19 283 THR A N 1
ATOM 2203 C CA . THR A 1 283 ? 25.786 -2.087 -29.600 1.00 81.19 283 THR A CA 1
ATOM 2204 C C . THR A 1 283 ? 25.010 -0.868 -30.090 1.00 81.19 283 THR A C 1
ATOM 2206 O O . THR A 1 283 ? 24.287 -0.984 -31.081 1.00 81.19 283 THR A O 1
ATOM 2209 N N . PRO A 1 284 ? 25.136 0.311 -29.453 1.00 82.94 284 PRO A N 1
ATOM 2210 C CA . PRO A 1 284 ? 24.485 1.526 -29.938 1.00 82.94 284 PRO A CA 1
ATOM 2211 C C . PRO A 1 284 ? 24.911 1.854 -31.375 1.00 82.94 284 PRO A C 1
ATOM 2213 O O . PRO A 1 284 ? 26.100 1.836 -31.695 1.00 82.94 284 PRO A O 1
ATOM 2216 N N . LEU A 1 285 ? 23.938 2.143 -32.240 1.00 87.25 285 LEU A N 1
ATOM 2217 C CA . LEU A 1 285 ? 24.146 2.445 -33.659 1.00 87.25 285 LEU A CA 1
ATOM 2218 C C . LEU A 1 285 ? 23.877 3.918 -33.980 1.00 87.25 285 LEU A C 1
ATOM 2220 O O . LEU A 1 285 ? 24.686 4.553 -34.649 1.00 87.25 285 LEU A O 1
ATOM 2224 N N . ASP A 1 286 ? 22.735 4.444 -33.535 1.00 88.12 286 ASP A N 1
ATOM 2225 C CA . ASP A 1 286 ? 22.305 5.817 -33.818 1.00 88.12 286 ASP A CA 1
ATOM 2226 C C . ASP A 1 286 ? 21.392 6.335 -32.700 1.00 88.12 286 ASP A C 1
ATOM 2228 O O . ASP A 1 286 ? 20.772 5.547 -31.985 1.00 88.12 286 ASP A O 1
ATOM 2232 N N . VAL A 1 287 ? 21.301 7.652 -32.538 1.00 90.94 287 VAL A N 1
ATOM 2233 C CA . VAL A 1 287 ? 20.546 8.297 -31.462 1.00 90.94 287 VAL A CA 1
ATOM 2234 C C . VAL A 1 287 ? 19.834 9.543 -31.982 1.00 90.94 287 VAL A C 1
ATOM 2236 O O . VAL A 1 287 ? 20.447 10.442 -32.551 1.00 90.94 287 VAL A O 1
ATOM 2239 N N . ALA A 1 288 ? 18.533 9.633 -31.719 1.00 92.44 288 ALA A N 1
ATOM 2240 C CA . ALA A 1 288 ? 17.714 10.805 -31.999 1.00 92.44 288 ALA A CA 1
ATOM 2241 C C . ALA A 1 288 ? 17.177 11.417 -30.701 1.00 92.44 288 ALA A C 1
ATOM 2243 O O . ALA A 1 288 ? 16.844 10.700 -29.762 1.00 92.44 288 ALA A O 1
ATOM 2244 N N . HIS A 1 289 ? 17.047 12.743 -30.668 1.00 92.88 289 HIS A N 1
ATOM 2245 C CA . HIS A 1 289 ? 16.523 13.497 -29.527 1.00 92.88 289 HIS A CA 1
ATOM 2246 C C . HIS A 1 289 ? 15.290 14.303 -29.943 1.00 92.88 289 HIS A C 1
ATOM 2248 O O . HIS A 1 289 ? 15.220 14.783 -31.076 1.00 92.88 289 HIS A O 1
ATOM 2254 N N . GLY A 1 290 ? 14.339 14.490 -29.029 1.00 89.12 290 GLY A N 1
ATOM 2255 C CA . GLY A 1 290 ? 13.161 15.327 -29.256 1.00 89.12 290 GLY A CA 1
ATOM 2256 C C . GLY A 1 290 ? 12.543 15.837 -27.957 1.00 89.12 290 GLY A C 1
ATOM 2257 O O . GLY A 1 290 ? 12.592 15.160 -26.941 1.00 89.12 290 GLY A O 1
ATOM 2258 N N . GLU A 1 291 ? 11.960 17.036 -27.984 1.00 88.00 291 GLU A N 1
ATOM 2259 C CA . GLU A 1 291 ? 11.296 17.645 -26.812 1.00 88.00 291 GLU A CA 1
ATOM 2260 C C . GLU A 1 291 ? 9.851 17.147 -26.631 1.00 88.00 291 GLU A C 1
ATOM 2262 O O . GLU A 1 291 ? 9.346 17.115 -25.523 1.00 88.00 291 GLU A O 1
ATOM 2267 N N . GLN A 1 292 ? 9.166 16.773 -27.715 1.00 86.75 292 GLN A N 1
ATOM 2268 C CA . GLN A 1 292 ? 7.756 16.329 -27.695 1.00 86.75 292 GLN A CA 1
ATOM 2269 C C . GLN A 1 292 ? 7.516 15.135 -28.616 1.00 86.75 292 GLN A C 1
ATOM 2271 O O . GLN A 1 292 ? 6.739 14.240 -28.303 1.00 86.75 292 GLN A O 1
ATOM 2276 N N . THR A 1 293 ? 8.242 15.090 -29.733 1.00 90.62 293 THR A N 1
ATOM 2277 C CA . THR A 1 293 ? 8.229 13.985 -30.689 1.00 90.62 293 THR A CA 1
ATOM 2278 C C . THR A 1 293 ? 9.661 13.655 -31.074 1.00 90.62 293 THR A C 1
ATOM 2280 O O . THR A 1 293 ? 10.458 14.557 -31.340 1.00 90.62 293 THR A O 1
ATOM 2283 N N . VAL A 1 294 ? 9.983 12.369 -31.155 1.00 93.69 294 VAL A N 1
ATOM 2284 C CA . VAL A 1 294 ? 11.249 11.874 -31.703 1.00 93.69 294 VAL A CA 1
ATOM 2285 C C . VAL A 1 294 ? 10.957 10.741 -32.676 1.00 93.69 294 VAL A C 1
ATOM 2287 O O . VAL A 1 294 ? 10.005 9.984 -32.496 1.00 93.69 294 VAL A O 1
ATOM 2290 N N . GLY A 1 295 ? 11.761 10.616 -33.729 1.00 92.44 295 GLY A N 1
ATOM 2291 C CA . GLY A 1 295 ? 11.641 9.477 -34.624 1.00 92.44 295 GLY A CA 1
ATOM 2292 C C . GLY A 1 295 ? 12.957 9.094 -35.271 1.00 92.44 295 GLY A C 1
ATOM 2293 O O . GLY A 1 295 ? 13.748 9.959 -35.654 1.00 92.44 295 GLY A O 1
ATOM 2294 N N . LEU A 1 296 ? 13.152 7.791 -35.433 1.00 93.00 296 LEU A N 1
ATOM 2295 C CA . LEU A 1 296 ? 14.386 7.195 -35.926 1.00 93.00 296 LEU A CA 1
ATOM 2296 C C . LEU A 1 296 ? 14.061 5.990 -36.817 1.00 93.00 296 LEU A C 1
ATOM 2298 O O . LEU A 1 296 ? 13.062 5.302 -36.609 1.00 93.00 296 LEU A O 1
ATOM 2302 N N . ASN A 1 297 ? 14.879 5.779 -37.849 1.00 91.44 297 ASN A N 1
ATOM 2303 C CA . ASN A 1 297 ? 14.775 4.590 -38.692 1.00 91.44 297 ASN A CA 1
ATOM 2304 C C . ASN A 1 297 ? 15.564 3.459 -38.037 1.00 91.44 297 ASN A C 1
ATOM 2306 O O . ASN A 1 297 ? 16.716 3.658 -37.655 1.00 91.44 297 ASN A O 1
ATOM 2310 N N . MET A 1 298 ? 14.949 2.290 -37.919 1.00 91.06 298 MET A N 1
ATOM 2311 C CA . MET A 1 298 ? 15.501 1.144 -37.207 1.00 91.06 298 MET A CA 1
ATOM 2312 C C . MET A 1 298 ? 15.265 -0.135 -38.003 1.00 91.06 298 MET A C 1
ATOM 2314 O O . MET A 1 298 ? 14.217 -0.303 -38.628 1.00 91.06 298 MET A O 1
ATOM 2318 N N . THR A 1 299 ? 16.244 -1.031 -37.997 1.00 91.50 299 THR A N 1
ATOM 2319 C CA . THR A 1 299 ? 16.055 -2.411 -38.463 1.00 91.50 299 THR A CA 1
ATOM 2320 C C . THR A 1 299 ? 15.313 -3.217 -37.395 1.00 91.50 299 THR A C 1
ATOM 2322 O O . THR A 1 299 ? 15.327 -2.808 -36.241 1.00 91.50 299 THR A O 1
ATOM 2325 N N . PRO A 1 300 ? 14.708 -4.371 -37.708 1.00 91.62 300 PRO A N 1
ATOM 2326 C CA . PRO A 1 300 ? 14.185 -5.270 -36.683 1.00 91.62 300 PRO A CA 1
ATOM 2327 C C . PRO A 1 300 ? 15.216 -5.652 -35.609 1.00 91.62 300 PRO A C 1
ATOM 2329 O O . PRO A 1 300 ? 16.414 -5.769 -35.892 1.00 91.62 300 PRO A O 1
ATOM 2332 N N . GLY A 1 301 ? 14.736 -5.849 -34.380 1.00 90.44 301 GLY A N 1
ATOM 2333 C CA . GLY A 1 301 ? 15.539 -6.142 -33.195 1.00 90.44 301 GLY A CA 1
ATOM 2334 C C . GLY A 1 301 ? 15.208 -5.271 -31.976 1.00 90.44 301 GLY A C 1
ATOM 2335 O O . GLY A 1 301 ? 14.165 -4.622 -31.913 1.00 90.44 301 GLY A O 1
ATOM 2336 N N . TYR A 1 302 ? 16.092 -5.305 -30.979 1.00 90.56 302 TYR A N 1
ATOM 2337 C CA . TYR A 1 302 ? 16.005 -4.572 -29.718 1.00 90.56 302 TYR A CA 1
ATOM 2338 C C . TYR A 1 302 ? 16.526 -3.141 -29.854 1.00 90.56 302 TYR A C 1
ATOM 2340 O O . TYR A 1 302 ? 17.607 -2.922 -30.405 1.00 90.56 302 TYR A O 1
ATOM 2348 N N . HIS A 1 303 ? 15.781 -2.184 -29.303 1.00 90.44 303 HIS A N 1
ATOM 2349 C CA . HIS A 1 303 ? 16.095 -0.755 -29.264 1.00 90.44 303 HIS A CA 1
ATOM 2350 C C . HIS A 1 303 ? 15.607 -0.121 -27.960 1.00 90.44 303 HIS A C 1
ATOM 2352 O O . HIS A 1 303 ? 14.993 -0.787 -27.126 1.00 90.44 303 HIS A O 1
ATOM 2358 N N . VAL A 1 304 ? 15.881 1.174 -27.779 1.00 88.69 304 VAL A N 1
ATOM 2359 C CA . VAL A 1 304 ? 15.618 1.872 -26.517 1.00 88.69 304 VAL A CA 1
ATOM 2360 C C . VAL A 1 304 ? 14.979 3.232 -26.749 1.00 88.69 304 VAL A C 1
ATOM 2362 O O . VAL A 1 304 ? 15.507 4.042 -27.508 1.00 88.69 304 VAL A O 1
ATOM 2365 N N . LEU A 1 305 ? 13.891 3.515 -26.037 1.00 88.38 305 LEU A N 1
ATOM 2366 C CA . LEU A 1 305 ? 13.364 4.862 -25.841 1.00 88.38 305 LEU A CA 1
ATOM 2367 C C . LEU A 1 305 ? 13.665 5.300 -24.407 1.00 88.38 305 LEU A C 1
ATOM 2369 O O . LEU A 1 305 ? 13.253 4.634 -23.467 1.00 88.38 305 LEU A O 1
ATOM 2373 N N . LYS A 1 306 ? 14.349 6.428 -24.236 1.00 87.56 306 LYS A N 1
ATOM 2374 C CA . LYS A 1 306 ? 14.483 7.097 -22.944 1.00 87.56 306 LYS A CA 1
ATOM 2375 C C . LYS A 1 306 ? 13.535 8.277 -22.856 1.00 87.56 306 LYS A C 1
ATOM 2377 O O . LYS A 1 306 ? 13.444 9.045 -23.819 1.00 87.56 306 LYS A O 1
ATOM 2382 N N . VAL A 1 307 ? 12.912 8.459 -21.701 1.00 86.00 307 VAL A N 1
ATOM 2383 C CA . VAL A 1 307 ? 12.183 9.675 -21.341 1.00 86.00 307 VAL A CA 1
ATOM 2384 C C . VAL A 1 307 ? 12.946 10.332 -20.199 1.00 86.00 307 VAL A C 1
ATOM 2386 O O . VAL A 1 307 ? 13.236 9.702 -19.199 1.00 86.00 307 VAL A O 1
ATOM 2389 N N . ILE A 1 308 ? 13.376 11.571 -20.398 1.00 86.12 308 ILE A N 1
ATOM 2390 C CA . ILE A 1 308 ? 14.353 12.266 -19.558 1.00 86.12 308 ILE A CA 1
ATOM 2391 C C . ILE A 1 308 ? 13.714 13.548 -19.050 1.00 86.12 308 ILE A C 1
ATOM 2393 O O . ILE A 1 308 ? 13.099 14.281 -19.825 1.00 86.12 308 ILE A O 1
ATOM 2397 N N . ARG A 1 309 ? 13.901 13.879 -17.779 1.00 82.75 309 ARG A N 1
ATOM 2398 C CA . ARG A 1 309 ? 13.360 15.110 -17.204 1.00 82.75 309 ARG A CA 1
ATOM 2399 C C . ARG A 1 309 ? 13.963 16.342 -17.883 1.00 82.75 309 ARG A C 1
ATOM 2401 O O . ARG A 1 309 ? 15.164 16.399 -18.146 1.00 82.75 309 ARG A O 1
ATOM 2408 N N . ALA A 1 310 ? 13.136 17.336 -18.213 1.00 78.38 310 ALA A N 1
ATOM 2409 C CA . ALA A 1 310 ? 13.546 18.424 -19.110 1.00 78.38 310 ALA A CA 1
ATOM 2410 C C . ALA A 1 310 ? 14.630 19.372 -18.547 1.00 78.38 310 ALA A C 1
ATOM 2412 O O . ALA A 1 310 ? 15.279 20.093 -19.309 1.00 78.38 310 ALA A O 1
ATOM 2413 N N . ASP A 1 311 ? 14.835 19.362 -17.237 1.00 68.25 311 ASP A N 1
ATOM 2414 C CA . ASP A 1 311 ? 15.748 20.193 -16.450 1.00 68.25 311 ASP A CA 1
ATOM 2415 C C . ASP A 1 311 ? 17.009 19.447 -15.960 1.00 68.25 311 ASP A C 1
ATOM 2417 O O . ASP A 1 311 ? 17.843 20.041 -15.276 1.00 68.25 311 ASP A O 1
ATOM 2421 N N . CYS A 1 312 ? 17.215 18.187 -16.360 1.00 52.12 312 CYS A N 1
ATOM 2422 C CA . CYS A 1 312 ? 18.486 17.494 -16.141 1.00 52.12 312 CYS A CA 1
ATOM 2423 C C . CYS A 1 312 ? 19.583 18.014 -17.085 1.00 52.12 312 CYS A C 1
ATOM 2425 O O . CYS A 1 312 ? 19.429 18.054 -18.309 1.00 52.12 312 CYS A O 1
ATOM 2427 N N . PHE A 1 313 ? 20.722 18.422 -16.515 1.00 36.34 313 PHE A N 1
ATOM 2428 C CA . PHE A 1 313 ? 21.878 18.903 -17.272 1.00 36.34 313 PHE A CA 1
ATOM 2429 C C . PHE A 1 313 ? 22.619 17.743 -17.952 1.00 36.34 313 PHE A C 1
ATOM 2431 O O . PHE A 1 313 ? 22.998 16.767 -17.311 1.00 36.34 313 PHE A O 1
ATOM 2438 N N . TRP A 1 314 ? 22.885 17.882 -19.252 1.00 40.59 314 TRP A N 1
ATOM 2439 C CA . TRP A 1 314 ? 23.711 16.952 -20.021 1.00 40.59 314 TRP A CA 1
ATOM 2440 C C . TRP A 1 314 ? 25.167 17.000 -19.540 1.00 40.59 314 TRP A C 1
ATOM 2442 O O . TRP A 1 314 ? 25.825 18.030 -19.691 1.00 40.59 314 TRP A O 1
ATOM 2452 N N . ILE A 1 315 ? 25.709 15.880 -19.055 1.00 28.95 315 ILE A N 1
ATOM 2453 C CA . ILE A 1 315 ? 27.158 15.650 -19.078 1.00 28.95 315 ILE A CA 1
ATOM 2454 C C . ILE A 1 315 ? 27.441 14.729 -20.261 1.00 28.95 315 ILE A C 1
ATOM 2456 O O . ILE A 1 315 ? 27.190 13.528 -20.231 1.00 28.95 315 ILE A O 1
ATOM 2460 N N . GLN A 1 316 ? 27.925 15.323 -21.347 1.00 26.56 316 GLN A N 1
ATOM 2461 C CA . GLN A 1 316 ? 28.409 14.598 -22.514 1.00 26.56 316 GLN A CA 1
ATOM 2462 C C . GLN A 1 316 ? 29.793 14.021 -22.165 1.00 26.56 316 GLN A C 1
ATOM 2464 O O . GLN A 1 316 ? 30.787 14.746 -22.194 1.00 26.56 316 GLN A O 1
ATOM 2469 N N . CYS A 1 317 ? 29.874 12.742 -21.796 1.00 22.72 317 CYS A N 1
ATOM 2470 C CA . CYS A 1 317 ? 31.153 12.030 -21.778 1.00 22.72 317 CYS A CA 1
ATOM 2471 C C . CYS A 1 317 ? 31.428 11.498 -23.192 1.00 22.72 317 CYS A C 1
ATOM 2473 O O . CYS A 1 317 ? 30.655 10.693 -23.709 1.00 22.72 317 CYS A O 1
ATOM 2475 N N . LEU A 1 318 ? 32.487 12.032 -23.812 1.00 27.33 318 LEU A N 1
ATOM 2476 C CA . LEU A 1 318 ? 33.065 11.572 -25.081 1.00 27.33 318 LEU A CA 1
ATOM 2477 C C . LEU A 1 318 ? 33.679 10.175 -24.950 1.00 27.33 318 LEU A C 1
ATOM 2479 O O . LEU A 1 318 ? 34.314 9.922 -23.900 1.00 27.33 318 LEU A O 1
#

Radius of gyration: 30.05 Å; chains: 1; bounding box: 75×36×82 Å